Protein AF-A0A2N2W3Z0-F1 (afdb_monomer_lite)

Secondary structure (DSSP, 8-state):
----------------------HHHHHHHHHHHHHH----B-STT--B--GGGG--GGGG--HHHHHSSS--SHHHHHHHHS---HHHHHHHHHHHHHHHHHHHHHHHHHHHHHHHHHHHHHHHHHHHHHHHHHTT--HHHHHHHHHHHHHHHHHHHHHHHHHHHHHHHHHHHHHHHHHHHHS-HHHHHHHHHHHT-

Structure (mmCIF, N/CA/C/O backbone):
data_AF-A0A2N2W3Z0-F1
#
_entry.id   AF-A0A2N2W3Z0-F1
#
loop_
_atom_site.group_PDB
_atom_site.id
_atom_site.type_symbol
_atom_site.label_atom_id
_atom_site.label_alt_id
_atom_site.label_comp_id
_atom_site.label_asym_id
_atom_site.label_entity_id
_atom_site.label_seq_id
_atom_site.pdbx_PDB_ins_code
_atom_site.Cartn_x
_atom_site.Cartn_y
_atom_site.Cartn_z
_atom_site.occupancy
_atom_site.B_iso_or_equiv
_atom_site.auth_seq_id
_atom_site.auth_comp_id
_atom_site.auth_asym_id
_atom_site.auth_atom_id
_atom_site.pdbx_PDB_model_num
ATOM 1 N N . MET A 1 1 ? 17.651 -53.120 45.179 1.00 40.03 1 MET A N 1
ATOM 2 C CA . MET A 1 1 ? 17.562 -52.467 43.856 1.00 40.03 1 MET A CA 1
ATOM 3 C C . MET A 1 1 ? 16.607 -51.296 43.995 1.00 40.03 1 MET A C 1
ATOM 5 O O . MET A 1 1 ? 15.415 -51.522 44.128 1.00 40.03 1 MET A O 1
ATOM 9 N N . ILE A 1 2 ? 17.131 -50.075 44.094 1.00 41.72 2 ILE A N 1
ATOM 10 C CA . ILE A 1 2 ? 16.330 -48.853 44.238 1.00 41.72 2 ILE A CA 1
ATOM 11 C C . ILE A 1 2 ? 16.388 -48.158 42.881 1.00 41.72 2 ILE A C 1
ATOM 13 O O . ILE A 1 2 ? 17.463 -47.773 42.430 1.00 41.72 2 ILE A O 1
ATOM 17 N N . SER A 1 3 ? 15.247 -48.115 42.197 1.00 36.00 3 SER A N 1
ATOM 18 C CA . SER A 1 3 ? 15.104 -47.514 40.874 1.00 36.00 3 SER A CA 1
ATOM 19 C C . SER A 1 3 ? 14.763 -46.036 41.055 1.00 36.00 3 SER A C 1
ATOM 21 O O . SER A 1 3 ? 13.654 -45.690 41.461 1.00 36.00 3 SER A O 1
ATOM 23 N N . SER A 1 4 ? 15.747 -45.169 40.827 1.00 41.19 4 SER A N 1
ATOM 24 C CA . SER A 1 4 ? 15.575 -43.718 40.836 1.00 41.19 4 SER A CA 1
ATOM 25 C C . SER A 1 4 ? 14.911 -43.287 39.531 1.00 41.19 4 SER A C 1
ATOM 27 O O . SER A 1 4 ? 15.569 -43.145 38.502 1.00 41.19 4 SER A O 1
ATOM 29 N N . VAL A 1 5 ? 13.594 -43.090 39.571 1.00 45.81 5 VAL A N 1
ATOM 30 C CA . VAL A 1 5 ? 12.853 -42.444 38.485 1.00 45.81 5 VAL A CA 1
ATOM 31 C C . VAL A 1 5 ? 13.201 -40.957 38.509 1.00 45.81 5 VAL A C 1
ATOM 33 O O . VAL A 1 5 ? 12.739 -40.202 39.362 1.00 45.81 5 VAL A O 1
ATOM 36 N N . LEU A 1 6 ? 14.061 -40.551 37.576 1.00 42.00 6 LEU A N 1
ATOM 37 C CA . LEU A 1 6 ? 14.313 -39.157 37.233 1.00 42.00 6 LEU A CA 1
ATOM 38 C C . LEU A 1 6 ? 13.010 -38.547 36.704 1.00 42.00 6 LEU A C 1
ATOM 40 O O . LEU A 1 6 ? 12.630 -38.749 35.551 1.00 42.00 6 LEU A O 1
ATOM 44 N N . LEU A 1 7 ? 12.322 -37.797 37.565 1.00 37.72 7 LEU A N 1
ATOM 45 C CA . LEU A 1 7 ? 11.286 -36.855 37.162 1.00 37.72 7 LEU A CA 1
ATOM 46 C C . LEU A 1 7 ? 11.967 -35.738 36.368 1.00 37.72 7 LEU A C 1
ATOM 48 O O . LEU A 1 7 ? 12.446 -34.751 36.925 1.00 37.72 7 LEU A O 1
ATOM 52 N N . ILE A 1 8 ? 12.033 -35.919 35.051 1.00 42.78 8 ILE A N 1
ATOM 53 C CA . ILE A 1 8 ? 12.305 -34.838 34.111 1.00 42.78 8 ILE A CA 1
ATOM 54 C C . ILE A 1 8 ? 11.103 -33.902 34.210 1.00 42.78 8 ILE A C 1
ATOM 56 O O . ILE A 1 8 ? 10.052 -34.127 33.613 1.00 42.78 8 ILE A O 1
ATOM 60 N N . SER A 1 9 ? 11.255 -32.876 35.044 1.00 37.50 9 SER A N 1
ATOM 61 C CA . SER A 1 9 ? 10.388 -31.711 35.046 1.00 37.50 9 SER A CA 1
ATOM 62 C C . SER A 1 9 ? 10.435 -31.113 33.643 1.00 37.50 9 SER A C 1
ATOM 64 O O . SER A 1 9 ? 11.427 -30.497 33.248 1.00 37.50 9 SER A O 1
ATOM 66 N N . CYS A 1 10 ? 9.378 -31.334 32.860 1.00 38.19 10 CYS A N 1
ATOM 67 C CA . CYS A 1 10 ? 9.073 -30.501 31.709 1.00 38.19 10 CYS A CA 1
ATOM 68 C C . CYS A 1 10 ? 8.779 -29.103 32.250 1.00 38.19 10 CYS A C 1
ATOM 70 O O . CYS A 1 10 ? 7.626 -28.735 32.475 1.00 38.19 10 CYS A O 1
ATOM 72 N N . ASN A 1 11 ? 9.838 -28.321 32.446 1.00 37.44 11 ASN A N 1
ATOM 73 C CA . ASN A 1 11 ? 9.743 -26.880 32.526 1.00 37.44 11 ASN A CA 1
ATOM 74 C C . ASN A 1 11 ? 9.329 -26.424 31.125 1.00 37.44 11 ASN A C 1
ATOM 76 O O . ASN A 1 11 ? 10.151 -26.122 30.262 1.00 37.44 11 ASN A O 1
ATOM 80 N N . LYS A 1 12 ? 8.023 -26.496 30.858 1.00 36.81 12 LYS A N 1
ATOM 81 C CA . LYS A 1 12 ? 7.408 -25.802 29.743 1.00 36.81 12 LYS A CA 1
ATOM 82 C C . LYS A 1 12 ? 7.579 -24.339 30.105 1.00 36.81 12 LYS A C 1
ATOM 84 O O . LYS A 1 12 ? 6.745 -23.783 30.810 1.00 36.81 12 LYS A O 1
ATOM 89 N N . GLU A 1 13 ? 8.704 -23.760 29.689 1.00 35.41 13 GLU A N 1
ATOM 90 C CA . GLU A 1 13 ? 8.834 -22.323 29.531 1.00 35.41 13 GLU A CA 1
ATOM 91 C C . GLU A 1 13 ? 7.612 -21.899 28.724 1.00 35.41 13 GLU A C 1
ATOM 93 O O . GLU A 1 13 ? 7.551 -22.033 27.498 1.00 35.41 13 GLU A O 1
ATOM 98 N N . SER A 1 14 ? 6.584 -21.427 29.426 1.00 36.53 14 SER A N 1
ATOM 99 C CA . SER A 1 14 ? 5.689 -20.464 28.844 1.00 36.53 14 SER A CA 1
ATOM 100 C C . SER A 1 14 ? 6.592 -19.283 28.535 1.00 36.53 14 SER A C 1
ATOM 102 O O . SER A 1 14 ? 6.826 -18.417 29.375 1.00 36.53 14 SER A O 1
ATOM 104 N N . ARG A 1 15 ? 7.118 -19.252 27.308 1.00 32.56 15 ARG A N 1
ATOM 105 C CA . ARG A 1 15 ? 7.218 -17.981 26.613 1.00 32.56 15 ARG A CA 1
ATOM 106 C C . ARG A 1 15 ? 5.817 -17.404 26.707 1.00 32.56 15 ARG A C 1
ATOM 108 O O . ARG A 1 15 ? 4.929 -17.777 25.941 1.00 32.56 15 ARG A O 1
ATOM 115 N N . GLU A 1 16 ? 5.601 -16.570 27.714 1.00 33.81 16 GLU A N 1
ATOM 116 C CA . GLU A 1 16 ? 4.650 -15.488 27.609 1.00 33.81 16 GLU A CA 1
ATOM 117 C C . GLU A 1 16 ? 5.093 -14.740 26.363 1.00 33.81 16 GLU A C 1
ATOM 119 O O . GLU A 1 16 ? 6.020 -13.932 26.377 1.00 33.81 16 GLU A O 1
ATOM 124 N N . ILE A 1 17 ? 4.519 -15.130 25.225 1.00 35.00 17 ILE A N 1
ATOM 125 C CA . ILE A 1 17 ? 4.615 -14.320 24.036 1.00 35.00 17 ILE A CA 1
ATOM 126 C C . ILE A 1 17 ? 3.796 -13.098 24.411 1.00 35.00 17 ILE A C 1
ATOM 128 O O . ILE A 1 17 ? 2.563 -13.137 24.396 1.00 35.00 17 ILE A O 1
ATOM 132 N N . ASN A 1 18 ? 4.501 -12.069 24.864 1.00 39.16 18 ASN A N 1
ATOM 133 C CA . ASN A 1 18 ? 3.973 -10.758 25.180 1.00 39.16 18 ASN A CA 1
ATOM 134 C C . ASN A 1 18 ? 3.567 -10.120 23.838 1.00 39.16 18 ASN A C 1
ATOM 136 O O . ASN A 1 18 ? 4.227 -9.230 23.321 1.00 39.16 18 ASN A O 1
ATOM 140 N N . ASN A 1 19 ? 2.532 -10.683 23.207 1.00 45.94 19 ASN A N 1
ATOM 141 C CA . ASN A 1 19 ? 2.006 -10.312 21.894 1.00 45.94 19 ASN A CA 1
ATOM 142 C C . ASN A 1 19 ? 1.112 -9.083 22.036 1.00 45.94 19 ASN A C 1
ATOM 144 O O . ASN A 1 19 ? -0.054 -9.111 21.647 1.00 45.94 19 ASN A O 1
ATOM 148 N N . ASN A 1 20 ? 1.628 -8.025 22.649 1.00 56.41 20 ASN A N 1
ATOM 149 C CA . ASN A 1 20 ? 0.982 -6.734 22.537 1.00 56.41 20 ASN A CA 1
ATOM 150 C C . ASN A 1 20 ? 1.726 -5.969 21.455 1.00 56.41 20 ASN A C 1
ATOM 152 O O . ASN A 1 20 ? 2.572 -5.128 21.749 1.00 56.41 20 ASN A O 1
ATOM 156 N N . GLU A 1 21 ? 1.465 -6.348 20.204 1.00 73.88 21 GLU A N 1
ATOM 157 C CA . GLU A 1 21 ? 2.086 -5.667 19.081 1.00 73.88 21 GLU A CA 1
ATOM 158 C C . GLU A 1 21 ? 1.672 -4.203 19.080 1.00 73.88 21 GLU A C 1
ATOM 160 O O . GLU A 1 21 ? 0.488 -3.844 19.170 1.00 73.88 21 GLU A O 1
ATOM 165 N N . SER A 1 22 ? 2.687 -3.356 19.022 1.00 85.44 22 SER A N 1
ATOM 166 C CA . SER A 1 22 ? 2.511 -1.919 18.978 1.00 85.44 22 SER A CA 1
ATOM 167 C C . SER A 1 22 ? 2.066 -1.479 17.585 1.00 85.44 22 SER A C 1
ATOM 169 O O . SER A 1 22 ? 2.318 -2.138 16.575 1.00 85.44 22 SER A O 1
ATOM 171 N N . VAL A 1 23 ? 1.439 -0.305 17.514 1.00 92.06 23 VAL A N 1
ATOM 172 C CA . VAL A 1 23 ? 1.131 0.349 16.234 1.00 92.06 23 VAL A CA 1
ATOM 173 C C . VAL A 1 23 ? 2.376 0.441 15.346 1.00 92.06 23 VAL A C 1
ATOM 175 O O . VAL A 1 23 ? 2.288 0.202 14.146 1.00 92.06 23 VAL A O 1
ATOM 178 N N . ASP A 1 24 ? 3.534 0.762 15.926 1.00 92.56 24 ASP A N 1
ATOM 179 C CA . ASP A 1 24 ? 4.773 0.931 15.167 1.00 92.56 2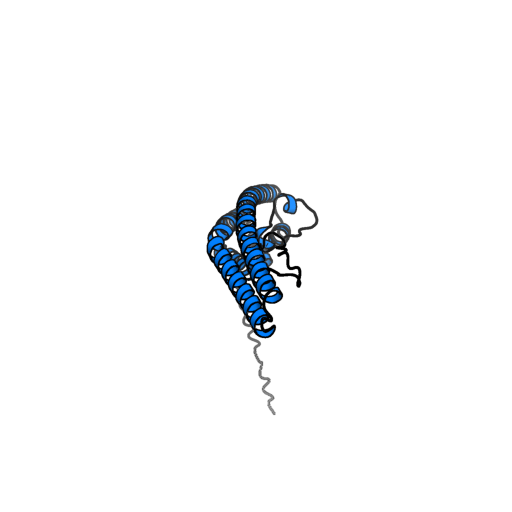4 ASP A CA 1
ATOM 180 C C . ASP A 1 24 ? 5.267 -0.386 14.555 1.00 92.56 24 ASP A C 1
ATOM 182 O O . ASP A 1 24 ? 5.761 -0.380 13.428 1.00 92.56 24 ASP A O 1
ATOM 186 N N . GLU A 1 25 ? 5.072 -1.518 15.234 1.00 92.44 25 GLU A N 1
ATOM 187 C CA . GLU A 1 25 ? 5.403 -2.841 14.693 1.00 92.44 25 GLU A CA 1
ATOM 188 C C . GLU A 1 25 ? 4.497 -3.207 13.515 1.00 92.44 25 GLU A C 1
ATOM 190 O O . GLU A 1 25 ? 5.003 -3.589 12.462 1.00 92.44 25 GLU A O 1
ATOM 195 N N . LEU A 1 26 ? 3.180 -3.006 13.639 1.00 93.25 26 LEU A N 1
ATOM 196 C CA . LEU A 1 26 ? 2.226 -3.251 12.546 1.00 93.25 26 LEU A CA 1
ATOM 197 C C . LEU A 1 26 ? 2.534 -2.385 11.315 1.00 93.25 26 LEU A C 1
ATOM 199 O O . LEU A 1 26 ? 2.464 -2.847 10.174 1.00 93.25 26 LEU A O 1
ATOM 203 N N . VAL A 1 27 ? 2.899 -1.120 11.539 1.00 94.31 27 VAL A N 1
ATOM 204 C CA . VAL A 1 27 ? 3.290 -0.189 10.472 1.00 94.31 27 VAL A CA 1
ATOM 205 C C . VAL A 1 27 ? 4.599 -0.630 9.821 1.00 94.31 27 VAL A C 1
ATOM 207 O O . VAL A 1 27 ? 4.695 -0.628 8.594 1.00 94.31 27 VAL A O 1
ATOM 210 N N . ALA A 1 28 ? 5.594 -1.037 10.613 1.00 93.88 28 ALA A N 1
ATOM 211 C CA . ALA A 1 28 ? 6.868 -1.523 10.097 1.00 93.88 28 ALA A CA 1
ATOM 212 C C . ALA A 1 28 ? 6.694 -2.805 9.268 1.00 93.88 28 ALA A C 1
ATOM 214 O O . ALA A 1 28 ? 7.278 -2.916 8.190 1.00 93.88 28 ALA A O 1
ATOM 215 N N . GLN A 1 29 ? 5.857 -3.741 9.721 1.00 92.56 29 GLN A N 1
ATOM 216 C CA . GLN A 1 29 ? 5.534 -4.958 8.976 1.00 92.56 29 GLN A CA 1
ATOM 217 C C . GLN A 1 29 ? 4.872 -4.634 7.629 1.00 92.56 29 GLN A C 1
ATOM 219 O O . GLN A 1 29 ? 5.327 -5.120 6.591 1.00 92.56 29 GLN A O 1
ATOM 224 N N . ALA A 1 30 ? 3.857 -3.764 7.614 1.00 93.06 30 ALA A N 1
ATOM 225 C CA . ALA A 1 30 ? 3.198 -3.346 6.377 1.00 93.06 30 ALA A CA 1
ATOM 226 C C . ALA A 1 30 ? 4.175 -2.637 5.418 1.00 93.06 30 ALA A C 1
ATOM 228 O O . ALA A 1 30 ? 4.208 -2.942 4.223 1.00 93.06 30 ALA A O 1
ATOM 229 N N . ALA A 1 31 ? 5.043 -1.762 5.937 1.00 93.31 31 ALA A N 1
ATOM 230 C CA . ALA A 1 31 ? 6.059 -1.086 5.134 1.00 93.31 31 ALA A CA 1
ATOM 231 C C . ALA A 1 31 ? 7.040 -2.086 4.500 1.00 93.31 31 ALA A C 1
ATOM 233 O O . ALA A 1 31 ? 7.376 -1.958 3.322 1.00 93.31 31 ALA A O 1
ATOM 234 N N . GLN A 1 32 ? 7.452 -3.120 5.240 1.00 92.69 32 GLN A N 1
ATOM 235 C CA . GLN A 1 32 ? 8.288 -4.196 4.703 1.00 92.69 32 GLN A CA 1
ATOM 236 C C . GLN A 1 32 ? 7.567 -4.997 3.614 1.00 92.69 32 GLN A C 1
ATOM 238 O O . GLN A 1 32 ? 8.155 -5.266 2.568 1.00 92.69 32 GLN A O 1
ATOM 243 N N . GLN A 1 33 ? 6.284 -5.330 3.796 1.00 91.38 33 GLN A N 1
ATOM 244 C CA . GLN A 1 33 ? 5.488 -5.972 2.742 1.00 91.38 33 GLN A CA 1
ATOM 245 C C . GLN A 1 33 ? 5.438 -5.108 1.479 1.00 91.38 33 GLN A C 1
ATOM 247 O O . GLN A 1 33 ? 5.624 -5.621 0.372 1.00 91.38 33 GLN A O 1
ATOM 252 N N . TYR A 1 34 ? 5.247 -3.793 1.630 1.00 91.62 34 TYR A N 1
ATOM 253 C CA . TYR A 1 34 ? 5.289 -2.867 0.505 1.00 91.62 34 TYR A CA 1
ATOM 254 C C . TYR A 1 34 ? 6.637 -2.928 -0.195 1.00 91.62 34 TYR A C 1
ATOM 256 O O . TYR A 1 34 ? 6.654 -3.236 -1.380 1.00 91.62 34 TYR A O 1
ATOM 264 N N . LEU A 1 35 ? 7.755 -2.745 0.510 1.00 90.75 35 LEU A N 1
ATOM 265 C CA . LEU A 1 35 ? 9.101 -2.798 -0.075 1.00 90.75 35 LEU A CA 1
ATOM 266 C C . LEU A 1 35 ? 9.391 -4.130 -0.786 1.00 90.75 35 LEU A C 1
ATOM 268 O O . LEU A 1 35 ? 9.977 -4.118 -1.871 1.00 90.75 35 LEU A O 1
ATOM 272 N N . ASN A 1 36 ? 8.878 -5.244 -0.262 1.00 88.25 36 ASN A N 1
ATOM 273 C CA . ASN A 1 36 ? 9.101 -6.588 -0.800 1.00 88.25 36 ASN A CA 1
ATOM 274 C C . ASN A 1 36 ? 8.115 -7.012 -1.901 1.00 88.25 36 ASN A C 1
ATOM 276 O O . ASN A 1 36 ? 8.346 -8.022 -2.558 1.00 88.25 36 ASN A O 1
ATOM 280 N N . THR A 1 37 ? 7.033 -6.260 -2.138 1.00 83.94 37 THR A N 1
ATOM 281 C CA . THR A 1 37 ? 6.054 -6.592 -3.191 1.00 83.94 37 THR A CA 1
ATOM 282 C C . THR A 1 37 ? 6.711 -6.534 -4.577 1.00 83.94 37 THR A C 1
ATOM 284 O O . THR A 1 37 ? 7.161 -5.456 -4.983 1.00 83.94 37 THR A O 1
ATOM 287 N N . PRO A 1 38 ? 6.794 -7.647 -5.323 1.00 73.12 38 PRO A N 1
ATOM 288 C CA . PRO A 1 38 ? 7.445 -7.652 -6.624 1.00 73.12 38 PRO A CA 1
ATOM 289 C C . PRO A 1 38 ? 6.616 -6.875 -7.649 1.00 73.12 38 PRO A C 1
ATOM 291 O O . PRO A 1 38 ? 5.387 -6.931 -7.652 1.00 73.12 38 PRO A O 1
ATOM 294 N N . VAL A 1 39 ? 7.301 -6.187 -8.559 1.00 68.19 39 VAL A N 1
ATOM 295 C CA . VAL A 1 39 ? 6.695 -5.668 -9.787 1.00 68.19 39 VAL A CA 1
ATOM 296 C C . VAL A 1 39 ? 6.946 -6.708 -10.871 1.00 68.19 39 VAL A C 1
ATOM 298 O O . VAL A 1 39 ? 8.091 -6.980 -11.215 1.00 68.19 39 VAL A O 1
ATOM 301 N N . THR A 1 40 ? 5.892 -7.368 -11.347 1.00 58.06 40 THR A N 1
ATOM 302 C CA . THR A 1 40 ? 6.017 -8.450 -12.331 1.00 58.06 40 THR A CA 1
ATOM 303 C C . THR A 1 40 ? 6.108 -7.884 -13.749 1.00 58.06 40 THR A C 1
ATOM 305 O O . THR A 1 40 ? 5.262 -7.102 -14.178 1.00 58.06 40 THR A O 1
ATOM 308 N N . THR A 1 41 ? 7.129 -8.317 -14.488 1.00 51.16 41 THR A N 1
ATOM 309 C CA . THR A 1 41 ? 7.219 -8.225 -15.951 1.00 51.16 41 THR A CA 1
ATOM 310 C C . THR A 1 41 ? 6.642 -9.501 -16.550 1.00 51.16 41 THR A C 1
ATOM 312 O O . THR A 1 41 ? 7.025 -10.596 -16.144 1.00 51.16 41 THR A O 1
ATOM 315 N N . THR A 1 42 ? 5.715 -9.401 -17.502 1.00 44.97 42 THR A N 1
ATOM 316 C CA . THR A 1 42 ? 5.172 -10.584 -18.191 1.00 44.97 42 THR A CA 1
ATOM 317 C C . THR A 1 42 ? 5.570 -10.611 -19.666 1.00 44.97 42 THR A C 1
ATOM 319 O O . THR A 1 42 ? 4.966 -9.908 -20.471 1.00 44.97 42 THR A O 1
ATOM 322 N N . GLY A 1 43 ? 6.532 -11.472 -20.022 1.00 45.81 43 GLY A N 1
ATOM 323 C CA . GLY A 1 43 ? 6.754 -11.994 -21.384 1.00 45.81 43 GLY A CA 1
ATOM 324 C C . GLY A 1 43 ? 7.496 -11.098 -22.390 1.00 45.81 43 GLY A C 1
ATOM 325 O O . GLY A 1 43 ? 7.784 -9.942 -22.143 1.00 45.81 43 GLY A O 1
ATOM 326 N N . GLU A 1 44 ? 7.819 -11.617 -23.578 1.00 38.94 44 GLU A N 1
ATOM 327 C CA . GLU A 1 44 ? 8.632 -10.893 -24.579 1.00 38.94 44 GLU A CA 1
ATOM 328 C C . GLU A 1 44 ? 7.970 -9.593 -25.105 1.00 38.94 44 GLU A C 1
ATOM 330 O O . GLU A 1 44 ? 8.691 -8.627 -25.388 1.00 38.94 44 GLU A O 1
ATOM 335 N N . ASP A 1 45 ? 6.630 -9.523 -25.078 1.00 49.25 45 ASP A N 1
ATOM 336 C CA . ASP A 1 45 ? 5.794 -8.343 -25.391 1.00 49.25 45 ASP A CA 1
ATOM 337 C C . ASP A 1 45 ? 5.499 -7.416 -24.177 1.00 49.25 45 ASP A C 1
ATOM 339 O O . ASP A 1 45 ? 4.849 -6.385 -24.327 1.00 49.25 45 ASP A O 1
ATOM 343 N N . GLU A 1 46 ? 6.006 -7.769 -22.988 1.00 50.41 46 GLU A N 1
ATOM 344 C CA . GLU A 1 46 ? 6.155 -7.035 -21.710 1.00 50.41 46 GLU A CA 1
ATOM 345 C C . GLU A 1 46 ? 5.511 -5.629 -21.578 1.00 50.41 46 GLU A C 1
ATOM 347 O O . GLU A 1 46 ? 6.200 -4.615 -21.458 1.00 50.41 46 GLU A O 1
ATOM 352 N N . THR A 1 47 ? 4.179 -5.563 -21.487 1.00 50.22 47 THR A N 1
ATOM 353 C CA . THR A 1 47 ? 3.501 -4.523 -20.690 1.00 50.22 47 THR A CA 1
ATOM 354 C C . THR A 1 47 ? 3.611 -4.892 -19.211 1.00 50.22 47 THR A C 1
ATOM 356 O O . THR A 1 47 ? 3.315 -6.032 -18.842 1.00 50.22 47 THR A O 1
ATOM 359 N N . PHE A 1 48 ? 4.013 -3.961 -18.352 1.00 57.00 48 PHE A N 1
ATOM 360 C CA . PHE A 1 48 ? 4.000 -4.164 -16.908 1.00 57.00 48 PHE A CA 1
ATOM 361 C C . PHE A 1 48 ? 2.559 -4.131 -16.411 1.00 57.00 48 PHE A C 1
ATOM 363 O O . PHE A 1 48 ? 1.854 -3.131 -16.531 1.00 57.00 48 PHE A O 1
ATOM 370 N N . SER A 1 49 ? 2.115 -5.230 -15.806 1.00 51.31 49 SER A N 1
ATOM 371 C CA . SER A 1 49 ? 0.842 -5.253 -15.095 1.00 51.31 49 SER A CA 1
ATOM 372 C C . SER A 1 49 ? 1.109 -5.143 -13.603 1.00 51.31 49 SER A C 1
ATOM 374 O O . SER A 1 49 ? 1.492 -6.101 -12.934 1.00 51.31 49 SER A O 1
ATOM 376 N N . LEU A 1 50 ? 0.921 -3.941 -13.068 1.00 58.25 50 LEU A N 1
ATOM 377 C CA . LEU A 1 50 ? 0.938 -3.711 -11.632 1.00 58.25 50 LEU A CA 1
ATOM 378 C C . LEU A 1 50 ? -0.450 -3.993 -11.069 1.00 58.25 50 LEU A C 1
ATOM 380 O O . LEU A 1 50 ? -1.288 -3.089 -10.977 1.00 58.25 50 LEU A O 1
ATOM 384 N N . ASN A 1 51 ? -0.684 -5.232 -10.638 1.00 60.88 51 ASN A N 1
ATOM 385 C CA . ASN A 1 51 ? -1.854 -5.532 -9.818 1.00 60.88 51 ASN A CA 1
ATOM 386 C C . ASN A 1 51 ? -1.887 -4.556 -8.630 1.00 60.88 51 ASN A C 1
ATOM 388 O O . ASN A 1 51 ? -0.881 -4.338 -7.951 1.00 60.88 51 ASN A O 1
ATOM 392 N N . ASN A 1 52 ? -3.032 -3.901 -8.431 1.00 66.56 52 ASN A N 1
ATOM 393 C CA . ASN A 1 52 ? -3.257 -2.927 -7.360 1.00 66.56 52 ASN A CA 1
ATOM 394 C C . ASN A 1 52 ? -2.219 -1.789 -7.265 1.00 66.56 52 ASN A C 1
ATOM 396 O O . ASN A 1 52 ? -2.038 -1.200 -6.201 1.00 66.56 52 ASN A O 1
ATOM 400 N N . SER A 1 53 ? -1.576 -1.401 -8.374 1.00 69.62 53 SER A N 1
ATOM 401 C CA . SER A 1 53 ? -0.535 -0.348 -8.398 1.00 69.62 53 SER A CA 1
ATOM 402 C C . SER A 1 53 ? 0.758 -0.712 -7.653 1.00 69.62 53 SER A C 1
ATOM 404 O O . SER A 1 53 ? 1.511 0.179 -7.261 1.00 69.62 53 SER A O 1
ATOM 406 N N . GLY A 1 54 ? 1.011 -2.006 -7.431 1.00 74.31 54 GLY A N 1
ATOM 407 C CA . GLY A 1 54 ? 2.174 -2.472 -6.670 1.00 74.31 54 GLY A CA 1
ATOM 408 C C . GLY A 1 54 ? 2.039 -2.282 -5.157 1.00 74.31 54 GLY A C 1
ATOM 409 O O . GLY A 1 54 ? 3.048 -2.286 -4.451 1.00 74.31 54 GLY A O 1
ATOM 410 N N . LEU A 1 55 ? 0.812 -2.096 -4.660 1.00 83.38 55 LEU A N 1
ATOM 411 C CA . LEU A 1 55 ? 0.517 -2.075 -3.231 1.00 83.38 55 LEU A CA 1
ATOM 412 C C . LEU A 1 55 ? 0.159 -3.479 -2.716 1.00 83.38 55 LEU A C 1
ATOM 414 O O . LEU A 1 55 ? -0.638 -4.169 -3.359 1.00 83.38 55 LEU A O 1
ATOM 418 N N . PRO A 1 56 ? 0.677 -3.880 -1.540 1.00 87.50 56 PRO A N 1
ATOM 419 C CA . PRO A 1 56 ? 0.192 -5.054 -0.831 1.00 87.50 56 PRO A CA 1
ATOM 420 C C . PRO A 1 56 ? -1.280 -4.910 -0.465 1.00 87.50 56 PRO A C 1
ATOM 422 O O . PRO A 1 56 ? -1.755 -3.810 -0.170 1.00 87.50 56 PRO A O 1
ATOM 425 N N . GLU A 1 57 ? -1.974 -6.043 -0.384 1.00 88.19 57 GLU A N 1
ATOM 426 C CA . GLU A 1 57 ? -3.402 -6.073 -0.078 1.00 88.19 57 GLU A CA 1
ATOM 427 C C . GLU A 1 57 ? -3.742 -5.354 1.219 1.00 88.19 57 GLU A C 1
ATOM 429 O O . GLU A 1 57 ? -4.754 -4.670 1.233 1.00 88.19 57 GLU A O 1
ATOM 434 N N . VAL A 1 58 ? -2.902 -5.433 2.261 1.00 88.62 58 VAL A N 1
ATOM 435 C CA . VAL A 1 58 ? -3.154 -4.810 3.574 1.00 88.62 58 VAL A CA 1
ATOM 436 C C . VAL A 1 58 ? -3.444 -3.305 3.486 1.00 88.62 58 VAL A C 1
ATOM 438 O O . VAL A 1 58 ? -4.291 -2.812 4.229 1.00 88.62 58 VAL A O 1
ATOM 441 N N . TYR A 1 59 ? -2.840 -2.599 2.521 1.00 90.94 59 TYR A N 1
ATOM 442 C CA . TYR A 1 59 ? -3.056 -1.165 2.298 1.00 90.94 59 TYR A CA 1
ATOM 443 C C . TYR A 1 59 ? -4.363 -0.836 1.565 1.00 90.94 59 TYR A C 1
ATOM 445 O O . TYR A 1 59 ? -4.746 0.324 1.463 1.00 90.94 59 TYR A O 1
ATOM 453 N N . LEU A 1 60 ? -5.055 -1.840 1.032 1.00 90.12 60 LEU A N 1
ATOM 454 C CA . LEU A 1 60 ? -6.261 -1.675 0.215 1.00 90.12 60 LEU A CA 1
ATOM 455 C C . LEU A 1 60 ? -7.545 -1.809 1.044 1.00 90.12 60 LEU A C 1
ATOM 457 O O . LEU A 1 60 ? -8.605 -2.132 0.510 1.00 90.12 60 LEU A O 1
ATOM 461 N N . ALA A 1 61 ? -7.447 -1.611 2.361 1.00 90.44 61 ALA A N 1
ATOM 462 C CA . ALA A 1 61 ? -8.598 -1.637 3.244 1.00 90.44 61 ALA A CA 1
ATOM 463 C C . ALA A 1 61 ? -9.530 -0.468 2.910 1.00 90.44 61 ALA A C 1
ATOM 465 O O . ALA A 1 61 ? -9.098 0.681 2.841 1.00 90.44 61 ALA A O 1
ATOM 466 N N . SER A 1 62 ? -10.812 -0.769 2.724 1.00 88.25 62 SER A N 1
ATOM 467 C CA . SER A 1 62 ? -11.835 0.212 2.374 1.00 88.25 62 SER A CA 1
ATOM 468 C C . SER A 1 62 ? -13.021 0.131 3.322 1.00 88.25 62 SER A C 1
ATOM 470 O O . SER A 1 62 ? -13.304 -0.913 3.921 1.00 88.25 62 SER A O 1
ATOM 472 N N . SER A 1 63 ? -13.754 1.237 3.424 1.00 87.75 63 SER A N 1
ATOM 473 C CA . SER A 1 63 ? -14.990 1.276 4.208 1.00 87.75 63 SER A CA 1
ATOM 474 C C . SER A 1 63 ? -16.052 0.358 3.597 1.00 87.75 63 SER A C 1
ATOM 476 O O . SER A 1 63 ? -16.703 -0.413 4.297 1.00 87.75 63 SER A O 1
ATOM 478 N N . SER A 1 64 ? -16.141 0.332 2.264 1.00 84.50 64 SER A N 1
ATOM 479 C CA . SER A 1 64 ? -17.036 -0.572 1.533 1.00 84.50 64 SER A CA 1
ATOM 480 C C . SER A 1 64 ? -16.745 -2.052 1.812 1.00 84.50 64 SER A C 1
ATOM 482 O O . SER A 1 64 ? -17.674 -2.833 2.014 1.00 84.50 64 SER A O 1
ATOM 484 N N . GLY A 1 65 ? -15.468 -2.442 1.897 1.00 82.69 65 GLY A N 1
ATOM 485 C CA . GLY A 1 65 ? -15.059 -3.809 2.226 1.00 82.69 65 GLY A CA 1
ATOM 486 C C . GLY A 1 65 ? -15.440 -4.231 3.646 1.00 82.69 65 GLY A C 1
ATOM 487 O O . GLY A 1 65 ? -15.621 -5.418 3.919 1.00 82.69 65 GLY A O 1
ATOM 488 N N . PHE A 1 66 ? -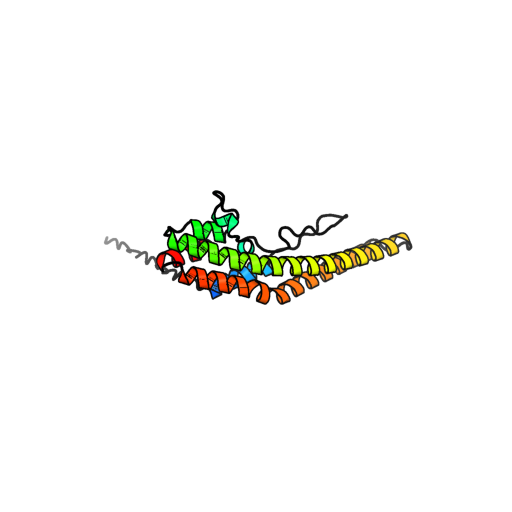15.616 -3.278 4.562 1.00 86.12 66 PHE A N 1
ATOM 489 C CA . PHE A 1 66 ? -16.079 -3.570 5.914 1.00 86.12 66 PHE A CA 1
ATOM 490 C C . PHE A 1 66 ? -17.533 -4.063 5.940 1.00 86.12 66 PHE A C 1
ATOM 492 O O . PHE A 1 66 ? -17.873 -4.958 6.722 1.00 86.12 66 PHE A O 1
ATOM 499 N N . ASP A 1 67 ? -18.380 -3.551 5.048 1.00 82.94 67 ASP A N 1
ATOM 500 C CA . ASP A 1 67 ? -19.804 -3.895 4.993 1.00 82.94 67 ASP A CA 1
ATOM 501 C C . ASP A 1 67 ? -20.100 -5.154 4.159 1.00 82.94 67 ASP A C 1
ATOM 503 O O . ASP A 1 67 ? -21.151 -5.781 4.320 1.00 82.94 67 ASP A O 1
ATOM 507 N N . THR A 1 68 ? -19.169 -5.602 3.311 1.00 80.56 68 THR A N 1
ATOM 508 C CA . THR A 1 68 ? -19.347 -6.833 2.527 1.00 80.56 68 THR A CA 1
ATOM 509 C C . THR A 1 68 ? -19.204 -8.087 3.391 1.00 80.56 68 THR A C 1
ATOM 511 O O . THR A 1 68 ? -18.400 -8.159 4.318 1.00 80.56 68 THR A O 1
ATOM 514 N N . LYS A 1 69 ? -19.961 -9.149 3.080 1.00 67.12 69 LYS A N 1
ATOM 515 C CA . LYS A 1 69 ? -19.836 -10.441 3.790 1.00 67.12 69 LYS A CA 1
ATOM 516 C C . LYS A 1 69 ? -18.490 -11.133 3.550 1.00 67.12 69 LYS A C 1
ATOM 518 O O . LYS A 1 69 ? -18.058 -11.912 4.392 1.00 67.12 69 LYS A O 1
ATOM 523 N N . VAL A 1 70 ? -17.845 -10.847 2.421 1.00 64.12 70 VAL A N 1
ATOM 524 C CA . VAL A 1 70 ? -16.534 -11.387 2.055 1.00 64.12 70 VAL A CA 1
ATOM 525 C C . VAL A 1 70 ? -15.492 -10.312 2.332 1.00 64.12 70 VAL A C 1
ATOM 527 O O . VAL A 1 70 ? -15.427 -9.313 1.616 1.00 64.12 70 VAL A O 1
ATOM 530 N N . ALA A 1 71 ? -14.704 -10.505 3.387 1.00 62.22 71 ALA A N 1
ATOM 531 C CA . ALA A 1 71 ? -13.564 -9.650 3.678 1.00 62.22 71 ALA A CA 1
ATOM 532 C C . ALA A 1 71 ? -12.384 -10.098 2.801 1.00 62.22 71 ALA A C 1
ATOM 534 O O . ALA A 1 71 ? -11.747 -11.111 3.070 1.00 62.22 71 ALA A O 1
ATOM 535 N N . ALA A 1 72 ? -12.147 -9.378 1.703 1.00 71.81 72 ALA A N 1
ATOM 536 C CA . ALA A 1 72 ? -11.065 -9.690 0.764 1.00 71.81 72 ALA A CA 1
ATOM 537 C C . ALA A 1 72 ? -9.695 -9.160 1.227 1.00 71.81 72 ALA A C 1
ATOM 539 O O . ALA A 1 72 ? -8.669 -9.598 0.731 1.00 71.81 72 ALA A O 1
ATOM 540 N N . ASN A 1 73 ? -9.674 -8.220 2.175 1.00 87.94 73 ASN A N 1
ATOM 541 C CA . ASN A 1 73 ? -8.464 -7.568 2.665 1.00 87.94 73 ASN A CA 1
ATOM 542 C C . ASN A 1 73 ? -8.109 -8.080 4.083 1.00 87.94 73 ASN A C 1
ATOM 544 O O . ASN A 1 73 ? -9.007 -8.139 4.930 1.00 87.94 73 ASN A O 1
ATOM 548 N N . PRO A 1 74 ? -6.829 -8.399 4.378 1.00 91.00 74 PRO A N 1
ATOM 549 C CA . PRO A 1 74 ? -6.406 -8.925 5.682 1.00 91.00 74 PRO A CA 1
ATOM 550 C C . PRO A 1 74 ? -6.786 -8.048 6.884 1.00 91.00 74 PRO A C 1
ATOM 552 O O . PRO A 1 74 ? -7.296 -8.559 7.881 1.00 91.00 74 PRO A O 1
ATOM 555 N N . LEU A 1 75 ? -6.620 -6.725 6.782 1.00 93.75 75 LEU A N 1
ATOM 556 C CA . LEU A 1 75 ? -6.992 -5.783 7.840 1.00 93.75 75 LEU A CA 1
ATOM 557 C C . LEU A 1 75 ? -8.496 -5.839 8.115 1.00 93.75 75 LEU A C 1
ATOM 559 O O . LEU A 1 75 ? -8.898 -5.998 9.266 1.00 93.75 75 LEU A O 1
ATOM 563 N N . ILE A 1 76 ? -9.330 -5.778 7.075 1.00 93.38 76 ILE A N 1
ATOM 564 C CA . ILE A 1 76 ? -10.790 -5.865 7.211 1.00 93.38 76 ILE A CA 1
ATOM 565 C C . ILE A 1 76 ? -11.202 -7.203 7.830 1.00 93.38 76 ILE A C 1
ATOM 567 O O . ILE A 1 76 ? -12.026 -7.225 8.745 1.00 93.38 76 ILE A O 1
ATOM 571 N N . SER A 1 77 ? -10.609 -8.311 7.378 1.00 92.62 77 SER A N 1
ATOM 572 C CA . SER A 1 77 ? -10.847 -9.643 7.944 1.00 92.62 77 SER A CA 1
ATOM 573 C C . SER A 1 77 ? -10.543 -9.680 9.439 1.00 92.62 77 SER A C 1
ATOM 575 O O . SER A 1 77 ? -11.360 -10.159 10.228 1.00 92.62 77 SER A O 1
ATOM 577 N N . CYS A 1 78 ? -9.410 -9.109 9.848 1.00 93.81 78 CYS A N 1
ATOM 578 C CA . CYS A 1 78 ? -9.007 -9.070 11.245 1.00 93.81 78 CYS A CA 1
ATOM 579 C C . CYS A 1 78 ? -9.897 -8.162 12.096 1.00 93.81 78 CYS A C 1
ATOM 581 O O . CYS A 1 78 ? -10.333 -8.588 13.166 1.00 93.81 78 CYS A O 1
ATOM 583 N N . VAL A 1 79 ? -10.260 -6.966 11.622 1.00 93.56 79 VAL A N 1
ATOM 584 C CA . VAL A 1 79 ? -11.179 -6.081 12.360 1.00 93.56 79 VAL A CA 1
ATOM 585 C C . VAL A 1 79 ? -12.571 -6.710 12.497 1.00 93.56 79 VAL A C 1
ATOM 587 O O . VAL A 1 79 ? -13.208 -6.584 13.537 1.00 93.56 79 VAL A O 1
ATOM 590 N N . LYS A 1 80 ? -13.058 -7.433 11.484 1.00 91.00 80 LYS A N 1
ATOM 591 C CA . LYS A 1 80 ? -14.362 -8.119 11.553 1.00 91.00 80 LYS A CA 1
ATOM 592 C C . LYS A 1 80 ? -14.348 -9.371 12.427 1.00 91.00 80 LYS A C 1
ATOM 594 O O . LYS A 1 80 ? -15.411 -9.824 12.846 1.00 91.00 80 LYS A O 1
ATOM 599 N N . SER A 1 81 ? -13.170 -9.934 12.694 1.00 91.50 81 SER A N 1
ATOM 600 C CA . SER A 1 81 ? -13.021 -11.095 13.576 1.00 91.50 81 SER A CA 1
ATOM 601 C C . SER A 1 81 ? -13.232 -10.755 15.055 1.00 91.50 81 SER A C 1
ATOM 603 O O . SER A 1 81 ? -13.560 -11.640 15.848 1.00 91.50 81 SER A O 1
ATOM 605 N N . VAL A 1 82 ? -13.088 -9.479 15.434 1.00 93.88 82 VAL A N 1
ATOM 606 C CA . VAL A 1 82 ? -13.336 -9.024 16.802 1.00 93.88 82 VAL A CA 1
ATOM 607 C C . VAL A 1 82 ? -14.795 -8.608 16.983 1.00 93.88 82 VAL A C 1
ATOM 609 O O . VAL A 1 82 ? -15.434 -8.052 16.092 1.00 93.88 82 VAL A O 1
ATOM 612 N N . LYS A 1 83 ? -15.357 -8.887 18.163 1.00 94.94 83 LYS A N 1
ATOM 613 C CA . LYS A 1 83 ? -16.755 -8.559 18.466 1.00 94.94 83 LYS A CA 1
ATOM 614 C C . LYS A 1 83 ? -16.890 -7.068 18.774 1.00 94.94 83 LYS A C 1
ATOM 616 O O . LYS A 1 83 ? -16.659 -6.666 19.911 1.00 94.94 83 LYS A O 1
ATOM 621 N N . LEU A 1 84 ? -17.269 -6.276 17.776 1.00 95.56 84 LEU A N 1
ATOM 622 C CA . LEU A 1 84 ? -17.505 -4.837 17.907 1.00 95.56 84 LEU A CA 1
ATOM 623 C C . LEU A 1 84 ? -18.909 -4.537 18.445 1.00 95.56 84 LEU A C 1
ATOM 625 O O . LEU A 1 84 ? -19.869 -5.247 18.146 1.00 95.56 84 LEU A O 1
ATOM 629 N N . THR A 1 85 ? -19.035 -3.451 19.204 1.00 96.94 85 THR A N 1
ATOM 630 C CA . THR A 1 85 ? -20.334 -2.800 19.435 1.00 96.94 85 THR A CA 1
ATOM 631 C C . THR A 1 85 ? -20.765 -2.009 18.197 1.00 96.94 85 THR A C 1
ATOM 633 O O . THR A 1 85 ? -19.926 -1.635 17.376 1.00 96.94 85 THR A O 1
ATOM 636 N N . ASP A 1 86 ? -22.051 -1.670 18.083 1.00 96.31 86 ASP A N 1
ATOM 637 C CA . ASP A 1 86 ? -22.552 -0.861 16.960 1.00 96.31 86 ASP A CA 1
ATOM 638 C C . ASP A 1 86 ? -21.850 0.502 16.862 1.00 96.31 86 ASP A C 1
ATOM 640 O O . ASP A 1 86 ? -21.524 0.967 15.766 1.00 96.31 86 ASP A O 1
ATOM 644 N N . LYS A 1 87 ? -21.546 1.116 18.015 1.00 97.12 87 LYS A N 1
ATOM 645 C CA . LYS A 1 87 ? -20.785 2.369 18.086 1.00 97.12 87 LYS A CA 1
ATOM 646 C C . LYS A 1 87 ? -19.370 2.193 17.531 1.00 97.12 87 LYS A C 1
ATOM 648 O O . LYS A 1 87 ? -18.962 2.966 16.669 1.00 97.12 87 LYS A O 1
ATOM 653 N N . GLN A 1 88 ? -18.650 1.164 17.980 1.00 97.62 88 GLN A N 1
ATOM 654 C CA . GLN A 1 88 ? -17.299 0.877 17.489 1.00 97.62 88 GLN A CA 1
ATOM 655 C C . GLN A 1 88 ? -17.304 0.569 15.992 1.00 97.62 88 GLN A C 1
ATOM 657 O O . GLN A 1 88 ? -16.471 1.087 15.259 1.00 97.62 88 GLN A O 1
ATOM 662 N N . ALA A 1 89 ? -18.271 -0.213 15.508 1.00 96.00 89 ALA A N 1
ATOM 663 C CA . ALA A 1 89 ? -18.401 -0.509 14.086 1.00 96.00 89 ALA A CA 1
ATOM 664 C C . ALA A 1 89 ? -18.622 0.764 13.250 1.00 96.00 89 ALA A C 1
ATOM 666 O O . ALA A 1 89 ? -18.075 0.893 12.157 1.00 96.00 89 ALA A O 1
ATOM 667 N N . LEU A 1 90 ? -19.406 1.727 13.748 1.00 95.88 90 LEU A N 1
ATOM 668 C CA . LEU A 1 90 ? -19.576 3.025 13.091 1.00 95.88 90 LEU A CA 1
ATOM 669 C C . LEU A 1 90 ? -18.277 3.848 13.078 1.00 95.88 90 LEU A C 1
ATOM 671 O O . LEU A 1 90 ? -17.957 4.462 12.061 1.00 95.88 90 LEU A O 1
ATOM 675 N N . GLU A 1 91 ? -17.528 3.871 14.179 1.00 97.69 91 GLU A N 1
ATOM 676 C CA . GLU A 1 91 ? -16.247 4.587 14.272 1.00 97.69 91 GLU A CA 1
ATOM 677 C C . GLU A 1 91 ? -15.173 3.959 13.371 1.00 97.69 91 GLU A C 1
ATOM 679 O O . GLU A 1 91 ? -14.475 4.684 12.661 1.00 97.69 91 GLU A O 1
ATOM 684 N N . VAL A 1 92 ? -15.109 2.625 13.308 1.00 96.81 92 VAL A N 1
ATOM 685 C CA . VAL A 1 92 ? -14.233 1.880 12.389 1.00 96.81 92 VAL A CA 1
ATOM 686 C C . VAL A 1 92 ? -14.526 2.250 10.937 1.00 96.81 92 VAL A C 1
ATOM 688 O O . VAL A 1 92 ? -13.598 2.568 10.198 1.00 96.81 92 VAL A O 1
ATOM 691 N N . ARG A 1 93 ? -15.801 2.273 10.520 1.00 95.00 93 ARG A N 1
ATOM 692 C CA . ARG A 1 93 ? -16.176 2.679 9.151 1.00 95.00 93 ARG A CA 1
ATOM 693 C C . ARG A 1 93 ? -15.685 4.077 8.810 1.00 95.00 93 ARG A C 1
ATOM 695 O O . ARG A 1 93 ? -15.143 4.287 7.732 1.00 95.00 93 ARG A O 1
ATOM 702 N N . LYS A 1 94 ? -15.853 5.029 9.732 1.00 96.25 94 LYS A N 1
ATOM 703 C CA . LYS A 1 94 ? -15.385 6.408 9.540 1.00 96.25 94 LYS A CA 1
ATOM 704 C C . LYS A 1 94 ? -13.865 6.464 9.395 1.00 96.25 94 LYS A C 1
ATOM 706 O O . LYS A 1 94 ? -13.376 7.136 8.493 1.00 96.25 94 LYS A O 1
ATOM 711 N N . ALA A 1 95 ? -13.133 5.739 10.241 1.00 97.06 95 ALA A N 1
ATOM 712 C CA . ALA A 1 95 ? -11.677 5.660 10.159 1.00 97.06 95 ALA A CA 1
ATOM 713 C C . ALA A 1 95 ? -11.212 5.057 8.820 1.00 97.06 95 ALA A C 1
ATOM 715 O O . ALA A 1 95 ? -10.311 5.598 8.183 1.00 97.06 95 ALA A O 1
ATOM 716 N N . LEU A 1 96 ? -11.872 3.988 8.360 1.00 96.12 96 LEU A N 1
ATOM 717 C CA . LEU A 1 96 ? -11.595 3.360 7.067 1.00 96.12 96 LEU A CA 1
ATOM 718 C C . LEU A 1 96 ? -11.904 4.284 5.886 1.00 96.12 96 LEU A C 1
ATOM 720 O O . LEU A 1 96 ? -11.113 4.328 4.955 1.00 96.12 96 LEU A O 1
ATOM 724 N N . SER A 1 97 ? -13.000 5.047 5.924 1.00 95.12 97 SER A N 1
ATOM 725 C CA . SER A 1 97 ? -13.327 6.013 4.864 1.00 95.12 97 SER A CA 1
ATOM 726 C C . SER A 1 97 ? -12.258 7.101 4.729 1.00 95.12 97 SER A C 1
ATOM 728 O O . SER A 1 97 ? -11.808 7.381 3.624 1.00 95.12 97 SER A O 1
ATOM 730 N N . VAL A 1 98 ? -11.800 7.672 5.850 1.00 95.94 98 VAL A N 1
ATOM 731 C CA . VAL A 1 98 ? -10.730 8.688 5.841 1.00 95.94 98 VAL A CA 1
ATOM 732 C C . VAL A 1 98 ? -9.417 8.101 5.317 1.00 95.94 98 VAL A C 1
ATOM 734 O O . VAL A 1 98 ? -8.712 8.738 4.535 1.00 95.94 98 VAL A O 1
ATOM 737 N N . TYR A 1 99 ? -9.085 6.879 5.733 1.00 96.00 99 TYR A N 1
ATOM 738 C CA . TYR A 1 99 ? -7.901 6.175 5.251 1.00 96.00 99 TYR A CA 1
ATOM 739 C C . TYR A 1 99 ? -7.964 5.891 3.743 1.00 96.00 99 TYR A C 1
ATOM 741 O O . TYR A 1 99 ? -7.000 6.150 3.024 1.00 96.00 99 TYR A O 1
ATOM 749 N N . GLU A 1 100 ? -9.106 5.403 3.261 1.00 93.75 100 GLU A N 1
ATOM 750 C CA . GLU A 1 100 ? -9.350 5.087 1.855 1.00 93.75 100 GLU A CA 1
ATOM 751 C C . GLU A 1 100 ? -9.125 6.312 0.961 1.00 93.75 100 GLU A C 1
ATOM 753 O O . GLU A 1 100 ? -8.405 6.216 -0.031 1.00 93.75 100 GLU A O 1
ATOM 758 N N . GLU A 1 101 ? -9.643 7.484 1.340 1.00 93.69 101 GLU A N 1
ATOM 759 C CA . GLU A 1 101 ? -9.415 8.737 0.606 1.00 93.69 101 GLU A CA 1
ATOM 760 C C . GLU A 1 101 ? -7.920 9.075 0.476 1.00 93.69 101 GLU A C 1
ATOM 762 O O . GLU A 1 101 ? -7.440 9.412 -0.611 1.00 93.69 101 GLU A O 1
ATOM 767 N N . GLN A 1 102 ? -7.160 8.937 1.566 1.00 93.62 102 GLN A N 1
ATOM 768 C CA . GLN A 1 102 ? -5.720 9.215 1.580 1.00 93.62 102 GLN A CA 1
ATOM 769 C C . GLN A 1 102 ? -4.940 8.216 0.714 1.00 93.62 102 GLN A C 1
ATOM 771 O O . GLN A 1 102 ? -4.053 8.609 -0.052 1.00 93.62 102 GLN A O 1
ATOM 776 N N . ILE A 1 103 ? -5.297 6.932 0.781 1.00 92.44 103 ILE A N 1
ATOM 777 C CA . ILE A 1 103 ? -4.672 5.888 -0.034 1.00 92.44 103 ILE A CA 1
ATOM 778 C C . ILE A 1 103 ? -4.984 6.064 -1.518 1.00 92.44 103 ILE A C 1
ATOM 780 O O . ILE A 1 103 ? -4.085 5.881 -2.335 1.00 92.44 103 ILE A O 1
ATOM 784 N N . GLN A 1 104 ? -6.192 6.480 -1.904 1.00 90.31 104 GLN A N 1
ATOM 785 C CA . GLN A 1 104 ? -6.515 6.711 -3.319 1.00 90.31 104 GLN A CA 1
ATOM 786 C C . GLN A 1 104 ? -5.640 7.812 -3.944 1.00 90.31 104 GLN A C 1
ATOM 788 O O . GLN A 1 104 ? -5.186 7.673 -5.085 1.00 90.31 104 GLN A O 1
ATOM 793 N N . ILE A 1 105 ? -5.338 8.878 -3.193 1.00 90.31 105 ILE A N 1
ATOM 794 C CA . ILE A 1 105 ? -4.426 9.946 -3.637 1.00 90.31 105 ILE A CA 1
ATOM 795 C C . ILE A 1 105 ? -3.008 9.394 -3.840 1.00 90.31 105 ILE A C 1
ATOM 797 O O . ILE A 1 105 ? -2.379 9.642 -4.877 1.00 90.31 105 ILE A O 1
ATOM 801 N N . PHE A 1 106 ? -2.520 8.607 -2.876 1.00 91.12 106 PHE A N 1
ATOM 802 C CA . PHE A 1 106 ? -1.228 7.934 -2.984 1.00 91.12 106 PHE A CA 1
ATOM 803 C C . PHE A 1 106 ? -1.184 7.008 -4.207 1.00 91.12 106 PHE A C 1
ATOM 805 O O . PHE A 1 106 ? -0.279 7.115 -5.033 1.00 91.12 106 PHE A O 1
ATOM 812 N N . MET A 1 107 ? -2.191 6.144 -4.368 1.00 87.81 107 MET A N 1
ATOM 813 C CA . MET A 1 107 ? -2.295 5.181 -5.465 1.00 87.81 107 MET A CA 1
ATOM 814 C C . MET A 1 107 ? -2.256 5.859 -6.826 1.00 87.81 107 MET A C 1
ATOM 816 O O . MET A 1 107 ? -1.571 5.379 -7.726 1.00 87.81 107 MET A O 1
ATOM 820 N N . LYS A 1 108 ? -2.963 6.981 -6.990 1.00 88.31 108 LYS A N 1
ATOM 821 C CA . LYS A 1 108 ? -2.926 7.748 -8.236 1.00 88.31 108 LYS A CA 1
ATOM 822 C C . LYS A 1 108 ? -1.502 8.207 -8.562 1.00 88.31 108 LYS A C 1
ATOM 824 O O . LYS A 1 108 ? -1.024 7.965 -9.667 1.00 88.31 108 LYS A O 1
ATOM 829 N N . THR A 1 109 ? -0.814 8.800 -7.589 1.00 88.50 109 THR A N 1
ATOM 830 C CA . THR A 1 109 ? 0.557 9.308 -7.764 1.00 88.50 109 THR A CA 1
ATOM 831 C C . THR A 1 109 ? 1.535 8.172 -8.070 1.00 88.50 109 THR A C 1
ATOM 833 O O . THR A 1 109 ? 2.313 8.253 -9.018 1.00 88.50 109 THR A O 1
ATOM 836 N N . GLN A 1 110 ? 1.429 7.070 -7.326 1.00 88.50 110 GLN A N 1
ATOM 837 C CA . GLN A 1 110 ? 2.232 5.865 -7.516 1.00 88.50 110 GLN A CA 1
ATOM 838 C C . GLN A 1 110 ? 2.051 5.282 -8.928 1.00 88.50 110 GLN A C 1
ATOM 840 O O . GLN A 1 110 ? 3.036 4.950 -9.587 1.00 88.50 110 GLN A O 1
ATOM 845 N N . ARG A 1 111 ? 0.805 5.193 -9.421 1.00 85.50 111 ARG A N 1
ATOM 846 C CA . ARG A 1 111 ? 0.501 4.734 -10.789 1.00 85.50 111 ARG A CA 1
ATOM 847 C C . ARG A 1 111 ? 1.154 5.624 -11.838 1.00 85.50 111 ARG A C 1
ATOM 849 O O . ARG A 1 111 ? 1.736 5.111 -12.787 1.00 85.50 111 ARG A O 1
ATOM 856 N N . GLU A 1 112 ? 1.071 6.940 -11.671 1.00 88.31 112 GLU A N 1
ATOM 857 C CA . GLU A 1 112 ? 1.663 7.895 -12.610 1.00 88.31 112 GLU A CA 1
ATOM 858 C C . GLU A 1 112 ? 3.197 7.814 -12.638 1.00 88.31 112 GLU A C 1
ATOM 860 O O . GLU A 1 112 ? 3.795 7.882 -13.714 1.00 88.31 112 GLU A O 1
ATOM 865 N N . GLU A 1 113 ? 3.852 7.667 -11.481 1.00 90.00 113 GLU A N 1
ATOM 866 C CA . GLU A 1 113 ? 5.310 7.504 -11.406 1.00 90.00 113 GLU A CA 1
ATOM 867 C C . GLU A 1 113 ? 5.759 6.179 -12.040 1.00 90.00 113 GLU A C 1
ATOM 869 O O . GLU A 1 113 ? 6.679 6.180 -12.862 1.00 90.00 113 GLU A O 1
ATOM 874 N N . LEU A 1 114 ? 5.072 5.072 -11.742 1.00 86.06 114 LEU A N 1
ATOM 875 C CA . LEU A 1 114 ? 5.381 3.759 -12.317 1.00 86.06 114 LEU A CA 1
ATOM 876 C C . LEU A 1 114 ? 5.157 3.722 -13.835 1.00 86.06 114 LEU A C 1
ATOM 878 O O . LEU A 1 114 ? 6.037 3.265 -14.561 1.00 86.06 114 LEU A O 1
ATOM 882 N N . ALA A 1 115 ? 4.056 4.291 -14.336 1.00 85.06 115 ALA A N 1
ATOM 883 C CA . ALA A 1 115 ? 3.783 4.367 -15.774 1.00 85.06 115 ALA A CA 1
ATOM 884 C C . ALA A 1 115 ? 4.858 5.167 -16.534 1.00 85.06 115 ALA A C 1
ATOM 886 O O . ALA A 1 115 ? 5.251 4.811 -17.646 1.00 85.06 115 ALA A O 1
ATOM 887 N N . LYS A 1 116 ? 5.388 6.243 -15.932 1.00 89.44 116 LYS A N 1
ATOM 888 C CA . LYS A 1 116 ? 6.504 7.010 -16.515 1.00 89.44 116 LYS A CA 1
ATOM 889 C C . LYS A 1 116 ? 7.794 6.193 -16.568 1.00 89.44 116 LYS A C 1
ATOM 891 O O . LYS A 1 116 ? 8.539 6.314 -17.542 1.00 89.44 116 LYS A O 1
ATOM 896 N N . MET A 1 117 ? 8.083 5.400 -15.536 1.00 88.19 117 MET A N 1
ATOM 897 C CA . MET A 1 117 ? 9.254 4.514 -15.520 1.00 88.19 117 MET A CA 1
ATOM 898 C C . MET A 1 117 ? 9.130 3.419 -16.578 1.00 88.19 117 MET A C 1
ATOM 900 O O . MET A 1 117 ? 10.065 3.206 -17.348 1.00 88.19 117 MET A O 1
ATOM 904 N N . GLU A 1 118 ? 7.960 2.793 -16.672 1.00 85.25 118 GLU A N 1
ATOM 905 C CA . GLU A 1 118 ? 7.654 1.776 -17.676 1.00 85.25 118 GLU A CA 1
ATOM 906 C C . GLU A 1 118 ? 7.814 2.321 -19.100 1.00 85.25 118 GLU A C 1
ATOM 908 O O . GLU A 1 118 ? 8.514 1.725 -19.918 1.00 85.25 118 GLU A O 1
ATOM 913 N N . ALA A 1 119 ? 7.247 3.493 -19.396 1.00 87.06 119 ALA A N 1
ATOM 914 C CA . ALA A 1 119 ? 7.360 4.098 -20.721 1.00 87.06 119 ALA A CA 1
ATOM 915 C C . ALA A 1 119 ? 8.825 4.340 -21.132 1.00 87.06 119 ALA A C 1
ATOM 917 O O . ALA A 1 119 ? 9.193 4.124 -22.290 1.00 87.06 119 ALA A O 1
ATOM 918 N N . ARG A 1 120 ? 9.681 4.752 -20.184 1.00 89.44 120 ARG A N 1
ATOM 919 C CA . ARG A 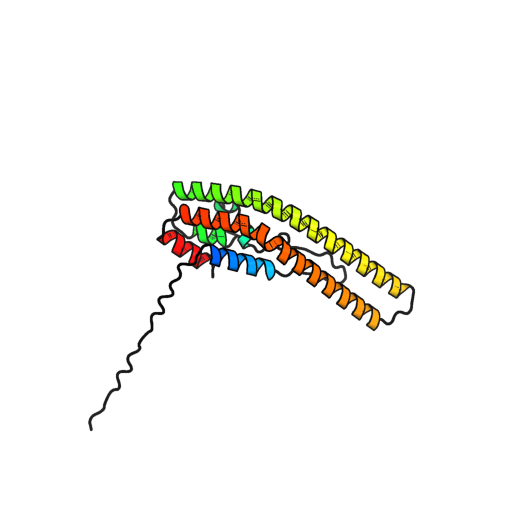1 120 ? 11.125 4.927 -20.421 1.00 89.44 120 ARG A CA 1
ATOM 920 C C . ARG A 1 120 ? 11.818 3.598 -20.702 1.00 89.44 120 ARG A C 1
ATOM 922 O O . ARG A 1 120 ? 12.610 3.523 -21.639 1.00 89.44 120 ARG A O 1
ATOM 929 N N . PHE A 1 121 ? 11.497 2.559 -19.933 1.00 88.50 121 PHE A N 1
ATOM 930 C CA . PHE A 1 121 ? 12.026 1.214 -20.149 1.00 88.50 121 PHE A CA 1
ATOM 931 C C . PHE A 1 121 ? 11.633 0.664 -21.526 1.00 88.50 121 PHE A C 1
ATOM 933 O O . PHE A 1 121 ? 12.498 0.223 -22.281 1.00 88.50 121 PHE A O 1
ATOM 940 N N . ILE A 1 122 ? 10.351 0.753 -21.895 1.00 87.12 122 ILE A N 1
ATOM 941 C CA . ILE A 1 1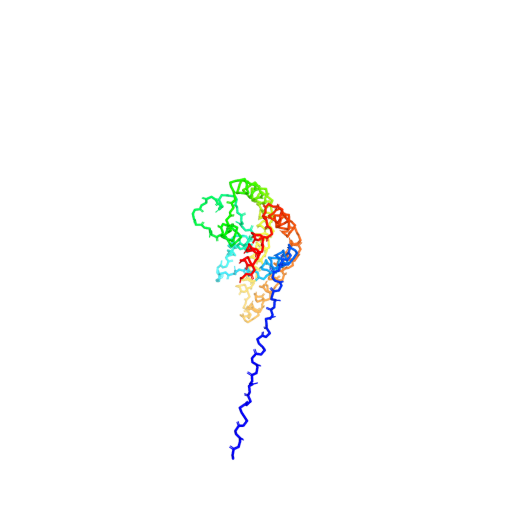22 ? 9.844 0.283 -23.193 1.00 87.12 122 ILE A CA 1
ATOM 942 C C . ILE A 1 122 ? 10.536 1.024 -24.344 1.00 87.12 122 ILE A C 1
ATOM 944 O O . ILE A 1 122 ? 10.955 0.397 -25.321 1.00 87.12 122 ILE A O 1
ATOM 948 N N . ALA A 1 123 ? 10.702 2.346 -24.230 1.00 89.69 123 ALA A N 1
ATOM 949 C CA . ALA A 1 123 ? 11.413 3.137 -25.230 1.00 89.69 123 ALA A CA 1
ATOM 950 C C . ALA A 1 123 ? 12.878 2.690 -25.377 1.00 89.69 123 ALA A C 1
ATOM 952 O O . ALA A 1 123 ? 13.328 2.440 -26.495 1.00 89.69 123 ALA A O 1
ATOM 953 N N . ALA A 1 124 ? 13.601 2.512 -24.266 1.00 89.44 124 ALA A N 1
ATOM 954 C CA . ALA A 1 124 ? 14.988 2.047 -24.279 1.00 89.44 124 ALA A CA 1
ATOM 955 C C . ALA A 1 124 ? 15.126 0.632 -24.872 1.00 89.44 124 ALA A C 1
ATOM 957 O O . ALA A 1 124 ? 15.988 0.399 -25.722 1.00 89.44 124 ALA A O 1
ATOM 958 N N . LYS A 1 125 ? 14.231 -0.297 -24.504 1.00 87.62 125 LYS A N 1
ATOM 959 C CA . LYS A 1 125 ? 14.175 -1.657 -25.068 1.00 87.62 125 LYS A CA 1
ATOM 960 C C . LYS A 1 125 ? 13.968 -1.609 -26.583 1.00 87.62 125 LYS A C 1
ATOM 962 O O . LYS A 1 125 ? 14.674 -2.288 -27.325 1.00 87.62 125 LYS A O 1
ATOM 967 N N . LYS A 1 126 ? 13.041 -0.772 -27.062 1.00 88.38 126 LYS A N 1
ATOM 968 C CA . LYS A 1 126 ? 12.764 -0.611 -28.497 1.00 88.38 126 LYS A CA 1
ATOM 969 C C . LYS A 1 126 ? 13.977 -0.090 -29.269 1.00 88.38 126 LYS A C 1
ATOM 971 O O . LYS A 1 126 ? 14.242 -0.581 -30.364 1.00 88.38 126 LYS A O 1
ATOM 976 N N . GLU A 1 127 ? 14.720 0.866 -28.717 1.00 88.19 127 GLU A N 1
ATOM 977 C CA . GLU A 1 127 ? 15.945 1.370 -29.350 1.00 88.19 127 GLU A CA 1
ATOM 978 C C . GLU A 1 127 ? 17.046 0.298 -29.413 1.00 88.19 127 GLU A C 1
ATOM 980 O O . GLU A 1 127 ? 17.665 0.126 -30.463 1.00 88.19 127 GLU A O 1
ATOM 985 N N . LEU A 1 128 ? 17.225 -0.504 -28.355 1.00 86.75 128 LEU A N 1
ATOM 986 C CA . LEU A 1 128 ? 18.157 -1.643 -28.375 1.00 86.75 128 LEU A CA 1
ATOM 987 C C . LEU A 1 128 ? 17.806 -2.664 -29.470 1.00 86.75 128 LEU A C 1
ATOM 989 O O . LEU A 1 128 ? 18.688 -3.112 -30.203 1.00 86.75 128 LEU A O 1
ATOM 993 N N . LEU A 1 129 ? 16.521 -2.993 -29.624 1.00 85.31 129 LEU A N 1
ATOM 994 C CA . LEU A 1 129 ? 16.052 -3.926 -30.654 1.00 85.31 129 LEU A CA 1
ATOM 995 C C . LEU A 1 129 ? 16.225 -3.372 -32.078 1.00 85.31 129 LEU A C 1
ATOM 997 O O . LEU A 1 129 ? 16.571 -4.119 -32.992 1.00 85.31 129 LEU A O 1
ATOM 1001 N N . LYS A 1 130 ? 16.037 -2.063 -32.290 1.00 84.44 130 LYS A N 1
ATOM 1002 C CA . LYS A 1 130 ? 16.298 -1.428 -33.596 1.00 84.44 130 LYS A CA 1
ATOM 1003 C C . LYS A 1 130 ? 17.769 -1.523 -33.997 1.00 84.44 130 LYS A C 1
ATOM 1005 O O . LYS A 1 130 ? 18.057 -1.851 -35.147 1.00 84.44 130 LYS A O 1
ATOM 1010 N N . LEU A 1 131 ? 18.686 -1.265 -33.061 1.00 77.12 131 LEU A N 1
ATOM 1011 C CA . LEU A 1 131 ? 20.130 -1.372 -33.306 1.00 77.12 131 LEU A CA 1
ATOM 1012 C C . LEU A 1 131 ? 20.533 -2.797 -33.717 1.00 77.12 131 LEU A C 1
ATOM 1014 O O . LEU A 1 131 ? 21.396 -2.962 -34.577 1.00 77.12 131 LEU A O 1
ATOM 1018 N N . ALA A 1 132 ? 19.862 -3.813 -33.168 1.00 74.50 132 ALA A N 1
ATOM 1019 C CA . ALA A 1 132 ? 20.090 -5.214 -33.516 1.00 74.50 132 ALA A CA 1
ATOM 1020 C C . ALA A 1 132 ? 19.573 -5.625 -34.904 1.00 74.50 132 ALA A C 1
ATOM 1022 O O . ALA A 1 132 ? 20.099 -6.564 -35.490 1.00 74.50 132 ALA A O 1
ATOM 1023 N N . ASN A 1 133 ? 18.568 -4.930 -35.444 1.00 69.88 133 ASN A N 1
ATOM 1024 C CA . ASN A 1 133 ? 18.054 -5.192 -36.793 1.00 69.88 133 ASN A CA 1
ATOM 1025 C C . ASN A 1 133 ? 18.871 -4.479 -37.889 1.00 69.88 133 ASN A C 1
ATOM 1027 O O . ASN A 1 133 ? 18.862 -4.917 -39.037 1.00 69.88 133 ASN A O 1
ATOM 1031 N N . GLY A 1 134 ? 19.554 -3.374 -37.557 1.00 63.22 134 GLY A N 1
ATOM 1032 C CA . GLY A 1 134 ? 20.336 -2.567 -38.509 1.00 63.22 134 GLY A CA 1
ATOM 1033 C C . GLY A 1 134 ? 21.819 -2.944 -38.621 1.00 63.22 134 GLY A C 1
ATOM 1034 O O . GLY A 1 134 ? 22.462 -2.640 -39.623 1.00 63.22 134 GLY A O 1
ATOM 1035 N N . VAL A 1 135 ? 22.364 -3.625 -37.615 1.00 58.84 135 VAL A N 1
ATOM 1036 C CA . VAL A 1 135 ? 23.738 -4.145 -37.571 1.00 58.84 135 VAL A CA 1
ATOM 1037 C C . VAL A 1 135 ? 23.617 -5.646 -37.328 1.00 58.84 135 VAL A C 1
ATOM 1039 O O . VAL A 1 135 ? 22.709 -6.053 -36.615 1.00 58.84 135 VAL A O 1
ATOM 1042 N N . LYS A 1 136 ? 24.511 -6.496 -37.858 1.00 61.88 136 LYS A N 1
ATOM 1043 C CA . LYS A 1 136 ? 24.670 -7.878 -37.354 1.00 61.88 136 LYS A CA 1
ATOM 1044 C C . LYS A 1 136 ? 25.208 -7.825 -35.913 1.00 61.88 136 LYS A C 1
ATOM 1046 O O . LYS A 1 136 ? 26.347 -8.204 -35.664 1.00 61.88 136 LYS A O 1
ATOM 1051 N N . ALA A 1 137 ? 24.442 -7.241 -34.998 1.00 61.44 137 ALA A N 1
ATOM 1052 C CA . ALA A 1 137 ? 24.787 -7.133 -33.601 1.00 61.44 137 ALA A CA 1
ATOM 1053 C C . ALA A 1 137 ? 24.879 -8.549 -33.046 1.00 61.44 137 ALA A C 1
ATOM 1055 O O . ALA A 1 137 ? 24.041 -9.402 -33.355 1.00 61.44 137 ALA A O 1
ATOM 1056 N N . ASP A 1 138 ? 25.914 -8.797 -32.250 1.00 76.19 138 ASP A N 1
ATOM 1057 C CA . ASP A 1 138 ? 26.040 -10.057 -31.542 1.00 76.19 138 ASP A CA 1
ATOM 1058 C C . ASP A 1 138 ? 24.802 -10.228 -30.652 1.00 76.19 138 ASP A C 1
ATOM 1060 O O . ASP A 1 138 ? 24.520 -9.406 -29.774 1.00 76.19 138 ASP A O 1
ATOM 1064 N N . ARG A 1 139 ? 24.036 -11.293 -30.907 1.00 78.88 139 ARG A N 1
ATOM 1065 C CA . ARG A 1 139 ? 22.833 -11.641 -30.144 1.00 78.88 139 ARG A CA 1
ATOM 1066 C C . ARG A 1 139 ? 23.138 -11.701 -28.645 1.00 78.88 139 ARG A C 1
ATOM 1068 O O . ARG A 1 139 ? 22.290 -11.320 -27.843 1.00 78.88 139 ARG A O 1
ATOM 1075 N N . HIS A 1 140 ? 24.354 -12.111 -28.286 1.00 82.56 140 HIS A N 1
ATOM 1076 C CA . HIS A 1 140 ? 24.810 -12.158 -26.905 1.00 82.56 140 HIS A CA 1
ATOM 1077 C C . HIS A 1 140 ? 24.985 -10.760 -26.287 1.00 82.56 140 HIS A C 1
ATOM 10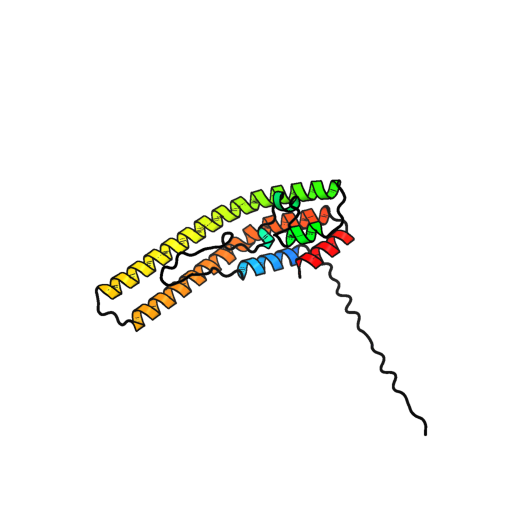79 O O . HIS A 1 140 ? 24.618 -10.528 -25.134 1.00 82.56 140 HIS A O 1
ATOM 1085 N N . GLU A 1 141 ? 25.487 -9.790 -27.055 1.00 83.44 141 GLU A N 1
ATOM 1086 C CA . GLU A 1 141 ? 25.629 -8.404 -26.597 1.00 83.44 141 GLU A CA 1
ATOM 1087 C C . GLU A 1 141 ? 24.261 -7.730 -26.407 1.00 83.44 141 GLU A C 1
ATOM 1089 O O . GLU A 1 141 ? 24.054 -7.002 -25.431 1.00 83.44 141 GLU A O 1
ATOM 1094 N N . LEU A 1 142 ? 23.306 -8.000 -27.304 1.00 84.62 142 LEU A N 1
ATOM 1095 C CA . LEU A 1 142 ? 21.929 -7.517 -27.177 1.00 84.62 142 LEU A CA 1
ATOM 1096 C C . LEU A 1 142 ? 21.259 -8.058 -25.909 1.00 84.62 142 LEU A C 1
ATOM 1098 O O . LEU A 1 142 ? 20.678 -7.288 -25.145 1.00 84.62 142 LEU A O 1
ATOM 1102 N N . GLU A 1 143 ? 21.362 -9.365 -25.671 1.00 84.94 143 GLU A N 1
ATOM 1103 C CA . GLU A 1 143 ? 20.805 -10.012 -24.482 1.00 84.94 143 GLU A CA 1
ATOM 1104 C C . GLU A 1 143 ? 21.388 -9.408 -23.198 1.00 84.94 143 GLU A C 1
ATOM 1106 O O . GLU A 1 143 ? 20.640 -9.021 -22.298 1.00 84.94 143 GLU A O 1
ATOM 1111 N N . LYS A 1 144 ? 22.710 -9.201 -23.151 1.00 88.88 144 LYS A N 1
ATOM 1112 C CA . LYS A 1 144 ? 23.379 -8.542 -22.022 1.00 88.88 144 LYS A CA 1
ATOM 1113 C C . LYS A 1 144 ? 22.843 -7.129 -21.765 1.00 88.88 144 LYS A C 1
ATOM 1115 O O . LYS A 1 144 ? 22.632 -6.762 -20.609 1.00 88.88 144 LYS A O 1
ATOM 1120 N N . LYS A 1 145 ? 22.602 -6.337 -22.817 1.00 88.00 145 LYS A N 1
ATOM 1121 C CA . LYS A 1 145 ? 22.035 -4.980 -22.690 1.00 88.00 145 LYS A CA 1
ATOM 1122 C C . LYS A 1 145 ? 20.588 -5.001 -22.203 1.00 88.00 145 LYS A C 1
ATOM 1124 O O . LYS A 1 145 ? 20.223 -4.163 -21.385 1.00 88.00 145 LYS A O 1
ATOM 1129 N N . ILE A 1 146 ? 19.778 -5.961 -22.652 1.00 86.88 146 ILE A N 1
ATOM 1130 C CA . ILE A 1 146 ? 18.397 -6.126 -22.174 1.00 86.88 146 ILE A CA 1
ATOM 1131 C C . ILE A 1 146 ? 18.380 -6.527 -20.692 1.00 86.88 146 ILE A C 1
ATOM 1133 O O . ILE A 1 146 ? 17.600 -5.966 -19.926 1.00 86.88 146 ILE A O 1
ATOM 1137 N N . ILE A 1 147 ? 19.254 -7.446 -20.268 1.00 88.31 147 ILE A N 1
ATOM 1138 C CA . ILE A 1 147 ? 19.390 -7.837 -18.855 1.00 88.31 147 ILE A CA 1
ATOM 1139 C C . ILE A 1 147 ? 19.794 -6.633 -17.995 1.00 88.31 147 ILE A C 1
ATOM 1141 O O . ILE A 1 147 ? 19.182 -6.393 -16.956 1.00 88.31 147 ILE A O 1
ATOM 1145 N N . ALA A 1 148 ? 20.782 -5.850 -18.437 1.00 90.19 148 ALA A N 1
ATOM 1146 C CA . ALA A 1 148 ? 21.200 -4.638 -17.733 1.00 90.19 148 ALA A CA 1
ATOM 1147 C C . ALA A 1 148 ? 20.055 -3.617 -17.620 1.00 90.19 148 ALA A C 1
ATOM 1149 O O . ALA A 1 148 ? 19.807 -3.092 -16.538 1.00 90.19 148 ALA A O 1
ATOM 1150 N N . LEU A 1 149 ? 19.300 -3.406 -18.703 1.00 89.38 149 LEU A N 1
ATOM 1151 C CA . LEU A 1 149 ? 18.145 -2.509 -18.714 1.00 89.38 149 LEU A CA 1
ATOM 1152 C C . LEU A 1 149 ? 17.040 -2.964 -17.741 1.00 89.38 149 LEU A C 1
ATOM 1154 O O . LEU A 1 149 ? 16.429 -2.130 -17.074 1.00 89.38 149 LEU A O 1
ATOM 1158 N N . LYS A 1 150 ? 16.791 -4.278 -17.630 1.00 87.12 150 LYS A N 1
ATOM 1159 C CA . LYS A 1 150 ? 15.860 -4.836 -16.632 1.00 87.12 150 LYS A CA 1
ATOM 1160 C C . LYS A 1 150 ? 16.349 -4.570 -15.205 1.00 87.12 150 LYS A C 1
ATOM 1162 O O . LYS A 1 150 ? 15.578 -4.086 -14.384 1.00 87.12 150 LYS A O 1
ATOM 1167 N N . ALA A 1 151 ? 17.636 -4.787 -14.935 1.00 88.81 151 ALA A N 1
ATOM 1168 C CA . ALA A 1 151 ? 18.219 -4.513 -13.622 1.00 88.81 151 ALA A CA 1
ATOM 1169 C C . ALA A 1 151 ? 18.140 -3.021 -13.237 1.00 88.81 151 ALA A C 1
ATOM 1171 O O . ALA A 1 151 ? 17.825 -2.695 -12.093 1.00 88.81 151 ALA A O 1
ATOM 1172 N N . GLU A 1 152 ? 18.381 -2.105 -14.180 1.00 90.25 152 GLU A N 1
ATOM 1173 C CA . GLU A 1 152 ? 18.218 -0.660 -13.960 1.00 90.25 152 GLU A CA 1
ATOM 1174 C C . GLU A 1 152 ? 16.770 -0.285 -13.631 1.00 90.25 152 GLU A C 1
ATOM 1176 O O . GLU A 1 152 ? 16.525 0.521 -12.730 1.00 90.25 152 GLU A O 1
ATOM 1181 N N . PHE A 1 153 ? 15.807 -0.886 -14.332 1.00 87.88 153 PHE A N 1
ATOM 1182 C CA . PHE A 1 153 ? 14.392 -0.680 -14.053 1.00 87.88 153 PHE A CA 1
ATOM 1183 C C . PHE A 1 153 ? 14.012 -1.157 -12.646 1.00 87.88 153 PHE A C 1
ATOM 1185 O O . PHE A 1 153 ? 13.391 -0.404 -11.893 1.00 87.88 153 PHE A O 1
ATOM 1192 N N . ASP A 1 154 ? 14.435 -2.359 -12.254 1.00 86.50 154 ASP A N 1
ATOM 1193 C CA . ASP A 1 154 ? 14.154 -2.911 -10.924 1.00 86.50 154 ASP A CA 1
ATOM 1194 C C . ASP A 1 154 ? 14.746 -2.037 -9.808 1.00 86.50 154 ASP A C 1
ATOM 1196 O O . ASP A 1 154 ? 14.093 -1.780 -8.791 1.00 86.50 154 ASP A O 1
ATOM 1200 N N . LEU A 1 155 ? 15.959 -1.509 -10.010 1.00 90.31 155 LEU A N 1
ATOM 1201 C CA . LEU A 1 155 ? 16.577 -0.548 -9.094 1.00 90.31 155 LEU A CA 1
ATOM 1202 C C . LEU A 1 155 ? 15.783 0.761 -9.011 1.00 90.31 155 LEU A C 1
ATOM 1204 O O . LEU A 1 155 ? 15.603 1.295 -7.915 1.00 90.31 155 LEU A O 1
ATOM 1208 N N . ALA A 1 156 ? 15.277 1.268 -10.137 1.00 90.31 156 ALA A N 1
ATOM 1209 C CA . ALA A 1 156 ? 14.466 2.483 -10.164 1.00 90.31 156 ALA A CA 1
ATOM 1210 C C . ALA A 1 156 ? 13.135 2.297 -9.418 1.00 90.31 156 ALA A C 1
ATOM 1212 O O . ALA A 1 156 ? 12.738 3.160 -8.632 1.00 90.31 156 ALA A O 1
ATOM 1213 N N . VAL A 1 157 ? 12.478 1.150 -9.608 1.00 89.25 157 VAL A N 1
ATOM 1214 C CA . VAL A 1 157 ? 11.261 0.774 -8.877 1.00 89.25 157 VAL A CA 1
ATOM 1215 C C . VAL A 1 157 ? 11.544 0.642 -7.385 1.00 89.25 157 VAL A C 1
ATOM 1217 O O . VAL A 1 157 ? 10.788 1.166 -6.567 1.00 89.25 157 VAL A O 1
ATOM 1220 N N . LYS A 1 158 ? 12.638 -0.021 -7.001 1.00 90.12 158 LYS A N 1
ATOM 1221 C CA . LYS A 1 158 ? 13.026 -0.142 -5.593 1.00 90.12 158 LYS A CA 1
ATOM 1222 C C . LYS A 1 158 ? 13.241 1.233 -4.956 1.00 90.12 158 LYS A C 1
ATOM 1224 O O . LYS A 1 158 ? 12.649 1.511 -3.916 1.00 90.12 158 LYS A O 1
ATOM 1229 N N . ALA A 1 159 ? 13.995 2.111 -5.616 1.00 92.75 159 ALA A N 1
ATOM 1230 C CA . ALA A 1 159 ? 14.232 3.474 -5.145 1.00 92.75 159 ALA A CA 1
ATOM 1231 C C . ALA A 1 159 ? 12.929 4.284 -5.023 1.00 92.75 159 ALA A C 1
ATOM 1233 O O . ALA A 1 159 ? 12.749 5.038 -4.065 1.00 92.75 159 ALA A O 1
ATOM 1234 N N . LEU A 1 160 ? 11.984 4.101 -5.954 1.00 91.75 160 LEU A N 1
ATOM 1235 C CA . LEU A 1 160 ? 10.654 4.705 -5.867 1.00 91.75 160 LEU A CA 1
ATOM 1236 C C . LEU A 1 160 ? 9.905 4.244 -4.615 1.00 91.75 160 LEU A C 1
ATOM 1238 O O . LEU A 1 160 ? 9.329 5.057 -3.894 1.00 91.75 160 LEU A O 1
ATOM 1242 N N . LYS A 1 161 ? 9.913 2.936 -4.349 1.00 91.50 161 LYS A N 1
ATOM 1243 C CA . LYS A 1 161 ? 9.227 2.356 -3.192 1.00 91.50 161 LYS A CA 1
ATOM 1244 C C . LYS A 1 161 ? 9.848 2.833 -1.887 1.00 91.50 161 LYS A C 1
ATOM 1246 O O . LYS A 1 161 ? 9.112 3.243 -0.999 1.00 91.50 161 LYS A O 1
ATOM 1251 N N . GLU A 1 162 ? 11.173 2.868 -1.793 1.00 93.56 162 GLU A N 1
ATOM 1252 C CA . GLU A 1 162 ? 11.890 3.406 -0.630 1.00 93.56 162 GLU A CA 1
ATOM 1253 C C . GLU A 1 162 ? 11.555 4.884 -0.384 1.00 93.56 162 GLU A C 1
ATOM 1255 O O . GLU A 1 162 ? 11.226 5.263 0.740 1.00 93.56 162 GLU A O 1
ATOM 1260 N N . LYS A 1 163 ? 11.537 5.703 -1.443 1.00 94.19 163 LYS A N 1
ATOM 1261 C CA . LYS A 1 163 ? 11.131 7.115 -1.381 1.00 94.19 163 LYS A CA 1
ATOM 1262 C C . LYS A 1 163 ? 9.682 7.283 -0.908 1.00 94.19 163 LYS A C 1
ATOM 1264 O O . LYS A 1 163 ? 9.394 8.181 -0.120 1.00 94.19 163 LYS A O 1
ATOM 1269 N N . ASN A 1 164 ? 8.769 6.445 -1.397 1.00 92.75 164 ASN A N 1
ATOM 1270 C CA . ASN A 1 164 ? 7.332 6.594 -1.161 1.00 92.75 164 ASN A CA 1
ATOM 1271 C C . ASN A 1 164 ? 6.843 5.876 0.112 1.00 92.75 164 ASN A C 1
ATOM 1273 O O . ASN A 1 164 ? 5.750 6.178 0.593 1.00 92.75 164 ASN A O 1
ATOM 1277 N N . ALA A 1 165 ? 7.638 4.972 0.695 1.00 92.69 165 ALA A N 1
ATOM 1278 C CA . ALA A 1 165 ? 7.267 4.199 1.880 1.00 92.69 165 ALA A CA 1
ATOM 1279 C C . ALA A 1 165 ? 6.843 5.063 3.087 1.00 92.69 165 ALA A C 1
ATOM 1281 O O . ALA A 1 165 ? 5.826 4.725 3.697 1.00 92.69 165 ALA A O 1
ATOM 1282 N N . PRO A 1 166 ? 7.507 6.190 3.428 1.00 93.31 166 PRO A N 1
ATOM 1283 C CA . PRO A 1 166 ? 7.049 7.058 4.516 1.00 93.31 166 PRO A CA 1
ATOM 1284 C C . PRO A 1 166 ? 5.664 7.664 4.254 1.00 93.31 166 PRO A C 1
ATOM 1286 O O . PRO A 1 166 ? 4.812 7.666 5.142 1.00 93.31 166 PRO A O 1
ATOM 1289 N N . ASN A 1 167 ? 5.414 8.112 3.018 1.00 92.56 167 ASN A N 1
ATOM 1290 C CA . ASN A 1 167 ? 4.141 8.719 2.618 1.00 92.56 167 ASN A CA 1
ATOM 1291 C C . ASN A 1 167 ? 2.994 7.702 2.597 1.00 92.56 167 ASN A C 1
ATOM 1293 O O . ASN A 1 167 ? 1.861 8.061 2.897 1.00 92.56 167 ASN A O 1
ATOM 1297 N N . LEU A 1 168 ? 3.287 6.439 2.277 1.00 93.44 168 LEU A N 1
ATOM 1298 C CA . LEU A 1 168 ? 2.329 5.337 2.380 1.00 93.44 168 LEU A CA 1
ATOM 1299 C C . LEU A 1 168 ? 2.088 4.911 3.838 1.00 93.44 168 LEU A C 1
ATOM 1301 O O . LEU A 1 168 ? 0.970 4.576 4.224 1.00 93.44 168 LEU A O 1
ATOM 1305 N N . SER A 1 169 ? 3.135 4.918 4.663 1.00 94.25 169 SER A N 1
ATOM 1306 C CA . SER A 1 169 ? 3.075 4.442 6.050 1.00 94.25 169 SER A CA 1
ATOM 1307 C C . SER A 1 169 ? 2.371 5.424 6.981 1.00 94.25 169 SER A C 1
ATOM 1309 O O . SER A 1 169 ? 1.722 4.994 7.929 1.00 94.25 169 SER A O 1
ATOM 1311 N N . ALA A 1 170 ? 2.460 6.730 6.719 1.00 95.50 170 ALA A N 1
ATOM 1312 C CA . ALA A 1 170 ? 1.803 7.763 7.516 1.00 95.50 170 ALA A CA 1
ATOM 1313 C C . ALA A 1 170 ? 0.271 7.579 7.644 1.00 95.50 170 ALA A C 1
ATOM 1315 O O . ALA A 1 170 ? -0.198 7.457 8.778 1.00 95.50 170 ALA A O 1
ATOM 1316 N N . PRO A 1 171 ? -0.517 7.483 6.550 1.00 95.62 171 PRO A N 1
ATOM 1317 C CA . PRO A 1 171 ? -1.964 7.269 6.647 1.00 95.62 171 PRO A CA 1
ATOM 1318 C C . PRO A 1 171 ? -2.306 5.929 7.314 1.00 95.62 171 PRO A C 1
ATOM 1320 O O . PRO A 1 171 ? -3.261 5.837 8.084 1.00 95.62 171 PRO A O 1
ATOM 1323 N N . TYR A 1 172 ? -1.494 4.891 7.084 1.00 96.62 172 TYR A N 1
ATOM 1324 C CA . TYR A 1 172 ? -1.678 3.586 7.720 1.00 96.62 172 TYR A CA 1
ATOM 1325 C C . TYR A 1 172 ? -1.424 3.634 9.230 1.00 96.62 172 TYR A C 1
ATOM 1327 O O . TYR A 1 172 ? -2.200 3.082 10.007 1.00 96.62 172 TYR A O 1
ATOM 1335 N N . LYS A 1 173 ? -0.390 4.360 9.668 1.00 96.62 173 LYS A N 1
ATOM 1336 C CA . LYS A 1 173 ? -0.116 4.611 11.086 1.00 96.62 173 LYS A CA 1
ATOM 1337 C C . LYS A 1 173 ? -1.277 5.341 11.748 1.00 96.62 173 LYS A C 1
ATOM 1339 O O . LYS A 1 173 ? -1.714 4.920 12.815 1.00 96.62 173 LYS A O 1
ATOM 1344 N N . THR A 1 174 ? -1.814 6.377 11.103 1.00 96.94 174 THR A N 1
ATOM 1345 C CA . THR A 1 174 ? -3.007 7.077 11.594 1.00 96.94 174 THR A CA 1
ATOM 1346 C C . THR A 1 174 ? -4.181 6.116 11.759 1.00 96.94 174 THR A C 1
ATOM 1348 O O . THR A 1 174 ? -4.778 6.091 12.832 1.00 96.94 174 THR A O 1
ATOM 1351 N N . LEU A 1 175 ? -4.463 5.269 10.760 1.00 97.25 175 LEU A N 1
ATOM 1352 C CA . LEU A 1 175 ? -5.515 4.255 10.863 1.00 97.25 175 LEU A CA 1
ATOM 1353 C C . LEU A 1 175 ? -5.276 3.305 12.046 1.00 97.25 175 LEU A C 1
ATOM 1355 O O . LEU A 1 175 ? -6.180 3.11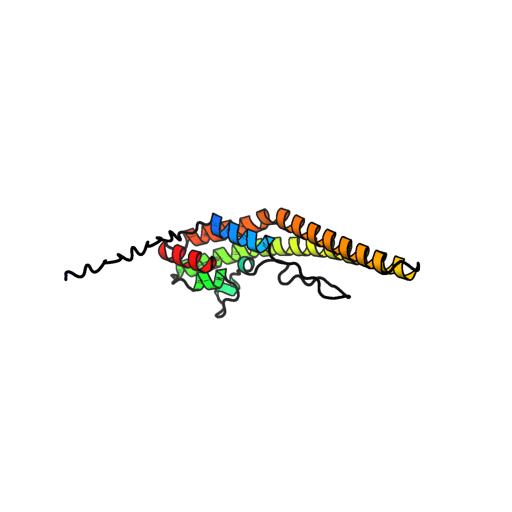2 12.854 1.00 97.25 175 LEU A O 1
ATOM 1359 N N . MET A 1 176 ? -4.074 2.738 12.180 1.00 97.00 176 MET A N 1
ATOM 1360 C CA . MET A 1 176 ? -3.737 1.810 13.267 1.00 97.00 176 MET A CA 1
ATOM 1361 C C . MET A 1 176 ? -3.884 2.461 14.646 1.00 97.00 176 MET A C 1
ATOM 1363 O O . MET A 1 176 ? -4.471 1.863 15.545 1.00 97.00 176 MET A O 1
ATOM 1367 N N . THR A 1 177 ? -3.420 3.703 14.811 1.00 96.50 177 THR A N 1
ATOM 1368 C CA . THR A 1 177 ? -3.620 4.465 16.051 1.00 96.50 177 THR A CA 1
ATOM 1369 C C . THR A 1 177 ? -5.103 4.682 16.332 1.00 96.50 177 THR A C 1
ATOM 1371 O O . THR A 1 177 ? -5.550 4.424 17.445 1.00 96.50 177 THR A O 1
ATOM 1374 N N . THR A 1 178 ? -5.888 5.105 15.338 1.00 97.06 178 THR A N 1
ATOM 1375 C CA . THR A 1 178 ? -7.332 5.310 15.506 1.00 97.06 178 THR A CA 1
ATOM 1376 C C . THR A 1 178 ? -8.045 4.010 15.878 1.00 97.06 178 THR A C 1
ATOM 1378 O O . THR A 1 178 ? -8.828 4.004 16.827 1.00 97.06 178 THR A O 1
ATOM 1381 N N . LEU A 1 179 ? -7.733 2.889 15.224 1.00 96.44 179 LEU A N 1
ATOM 1382 C CA . LEU A 1 179 ? -8.276 1.580 15.599 1.00 96.44 179 LEU A CA 1
ATOM 1383 C C . LEU A 1 179 ? -7.903 1.208 17.041 1.00 96.44 179 LEU A C 1
ATOM 1385 O O . LEU A 1 179 ? -8.776 0.777 17.788 1.00 96.44 179 LEU A O 1
ATOM 1389 N N . GLY A 1 180 ? -6.666 1.468 17.472 1.00 94.44 180 GLY A N 1
ATOM 1390 C CA . GLY A 1 180 ? -6.232 1.259 18.859 1.00 94.44 180 GLY A CA 1
ATOM 1391 C C . GLY A 1 180 ? -6.968 2.108 19.899 1.00 94.44 180 GLY A C 1
ATOM 1392 O O . GLY A 1 180 ? -6.991 1.742 21.069 1.00 94.44 180 GLY A O 1
ATOM 1393 N N . THR A 1 181 ? -7.598 3.216 19.491 1.00 95.88 181 THR A N 1
ATOM 1394 C CA . THR A 1 181 ? -8.460 4.028 20.373 1.00 95.88 181 THR A CA 1
ATOM 1395 C C . THR A 1 181 ? -9.926 3.596 20.373 1.00 95.88 181 THR A C 1
ATOM 1397 O O . THR A 1 181 ? -10.619 3.806 21.366 1.00 95.88 181 THR A O 1
ATOM 1400 N N . ILE A 1 182 ? -10.409 3.012 19.271 1.00 96.56 182 ILE A N 1
ATOM 1401 C CA . ILE A 1 182 ? -11.797 2.543 19.132 1.00 96.56 182 ILE A CA 1
ATOM 1402 C C . ILE A 1 182 ? -11.969 1.183 19.814 1.00 96.56 182 ILE A C 1
ATOM 1404 O O . ILE A 1 182 ? -12.986 0.917 20.461 1.00 96.56 182 ILE A O 1
ATOM 1408 N N . LEU A 1 183 ? -10.985 0.303 19.628 1.00 95.38 183 LEU A N 1
ATOM 1409 C CA . LEU A 1 183 ? -10.975 -1.041 20.183 1.00 95.38 183 LEU A CA 1
ATOM 1410 C C . LEU A 1 183 ? -10.577 -0.996 21.658 1.00 95.38 183 LEU A C 1
ATOM 1412 O O . LEU A 1 183 ? -9.641 -0.301 22.046 1.00 95.38 183 LEU A O 1
ATOM 1416 N N . ASP A 1 184 ? -11.270 -1.773 22.486 1.00 94.75 184 ASP A N 1
ATOM 1417 C CA . ASP A 1 184 ? -10.800 -2.024 23.842 1.00 94.75 184 ASP A CA 1
ATOM 1418 C C . ASP A 1 184 ? -9.509 -2.859 23.823 1.00 94.75 184 ASP A C 1
ATOM 1420 O O . ASP A 1 184 ? -9.123 -3.434 22.803 1.00 94.75 184 ASP A O 1
ATOM 1424 N N . LYS A 1 185 ? -8.842 -2.964 24.975 1.00 93.31 185 LYS A N 1
ATOM 1425 C CA . LYS A 1 185 ? -7.563 -3.676 25.093 1.00 93.31 185 LYS A CA 1
ATOM 1426 C C . LYS A 1 185 ? -7.620 -5.109 24.544 1.00 93.31 185 LYS A C 1
ATOM 1428 O O . LYS A 1 185 ? -6.717 -5.524 23.826 1.00 93.31 185 LYS A O 1
ATOM 1433 N N . ARG A 1 186 ? -8.682 -5.861 24.850 1.00 94.06 186 ARG A N 1
ATOM 1434 C CA . ARG A 1 186 ? -8.815 -7.265 24.435 1.00 94.06 186 ARG A CA 1
ATOM 1435 C C . ARG A 1 186 ? -9.099 -7.373 22.937 1.00 94.06 186 ARG A C 1
ATOM 1437 O O . ARG A 1 186 ? -8.604 -8.288 22.282 1.00 94.06 186 ARG A O 1
ATOM 1444 N N . GLN A 1 187 ? -9.914 -6.469 22.403 1.00 95.81 187 GLN A N 1
ATOM 1445 C CA . GLN A 1 187 ? -10.183 -6.378 20.971 1.00 95.81 187 GLN A CA 1
ATOM 1446 C C . GLN A 1 187 ? -8.917 -5.988 20.201 1.00 95.81 187 GLN A C 1
ATOM 1448 O O . GLN A 1 187 ? -8.630 -6.611 19.183 1.00 95.81 187 GLN A O 1
ATOM 1453 N N . TRP A 1 188 ? -8.143 -5.018 20.697 1.00 95.31 188 TRP A N 1
ATOM 1454 C CA . TRP A 1 188 ? -6.873 -4.612 20.096 1.00 95.31 188 TRP A CA 1
ATOM 1455 C C . TRP A 1 188 ? -5.882 -5.773 20.040 1.00 95.31 188 TRP A C 1
ATOM 1457 O O . TRP A 1 188 ? -5.387 -6.083 18.963 1.00 95.31 188 TRP A O 1
ATOM 1467 N N . GLU A 1 189 ? -5.665 -6.472 21.158 1.00 93.62 189 GLU A N 1
ATOM 1468 C CA . GLU A 1 189 ? -4.777 -7.642 21.226 1.00 93.62 189 GLU A CA 1
ATOM 1469 C C . GLU A 1 189 ? -5.187 -8.751 20.241 1.00 93.62 189 GLU A C 1
ATOM 1471 O O . GLU A 1 189 ? -4.343 -9.392 19.615 1.00 93.62 189 GLU A O 1
ATOM 1476 N N . ALA A 1 190 ? -6.491 -9.002 20.087 1.00 94.31 190 ALA A N 1
ATOM 1477 C CA . ALA A 1 190 ? -6.988 -9.992 19.135 1.00 94.31 190 ALA A CA 1
ATOM 1478 C C . ALA A 1 190 ? -6.813 -9.537 17.677 1.00 94.31 190 ALA A C 1
ATOM 1480 O O . ALA A 1 190 ? -6.463 -10.347 16.817 1.00 94.31 190 ALA A O 1
ATOM 1481 N N . PHE A 1 191 ? -7.050 -8.252 17.412 1.00 95.06 191 PHE A N 1
ATOM 1482 C CA . PHE A 1 191 ? -6.891 -7.641 16.099 1.00 95.06 191 PHE A CA 1
ATOM 1483 C C . PHE A 1 191 ? -5.425 -7.628 15.649 1.00 95.06 191 PHE A C 1
ATOM 1485 O O . PHE A 1 191 ? -5.134 -8.143 14.570 1.00 95.06 191 PHE A O 1
ATOM 1492 N N . SER A 1 192 ? -4.508 -7.101 16.466 1.00 94.25 192 SER A N 1
ATOM 1493 C CA . SER A 1 192 ? -3.084 -6.994 16.123 1.00 94.25 192 SER A CA 1
ATOM 1494 C C . SER A 1 192 ? -2.476 -8.373 15.874 1.00 94.25 192 SER A C 1
ATOM 1496 O O . SER A 1 192 ? -1.937 -8.633 14.802 1.00 94.25 192 SER A O 1
ATOM 1498 N N . LYS A 1 193 ? -2.751 -9.331 16.767 1.00 92.69 193 LYS A N 1
ATOM 1499 C CA . LYS A 1 193 ? -2.340 -10.731 16.601 1.00 92.69 193 LYS A CA 1
ATOM 1500 C C . LYS A 1 193 ? -2.909 -11.402 15.348 1.00 92.69 193 LYS A C 1
ATOM 1502 O O . LYS A 1 193 ? -2.319 -12.363 14.861 1.00 92.69 193 LYS A O 1
ATOM 1507 N N . CYS A 1 194 ? -4.091 -11.005 14.883 1.00 93.38 194 CYS A N 1
ATOM 1508 C CA . CYS A 1 194 ? -4.634 -11.515 13.626 1.00 93.38 194 CYS A CA 1
ATOM 1509 C C . CYS A 1 194 ? -3.863 -10.953 12.430 1.00 93.38 194 CYS A C 1
ATOM 1511 O O . CYS A 1 194 ? -3.566 -11.703 11.505 1.00 93.38 194 CYS A O 1
ATOM 1513 N N . LEU A 1 195 ? -3.549 -9.658 12.469 1.00 92.44 195 LEU A N 1
ATOM 1514 C CA . LEU A 1 195 ? -2.967 -8.920 11.354 1.00 92.44 195 LEU A CA 1
ATOM 1515 C C . LEU A 1 195 ? -1.506 -9.286 11.078 1.00 92.44 195 LEU A C 1
ATOM 1517 O O . LEU A 1 195 ? -1.074 -9.215 9.933 1.00 92.44 195 LEU A O 1
ATOM 1521 N N . SER A 1 196 ? -0.776 -9.701 12.107 1.00 88.44 196 SER A N 1
ATOM 1522 C CA . SER A 1 196 ? 0.653 -10.033 12.013 1.00 88.44 196 SER A CA 1
ATOM 1523 C C . SER A 1 196 ? 0.948 -11.506 11.748 1.00 88.44 196 SER A C 1
ATOM 1525 O O . SER A 1 196 ? 2.088 -11.953 11.884 1.00 88.44 196 SER A O 1
ATOM 1527 N N . ARG A 1 197 ? -0.086 -12.285 11.424 1.00 79.38 197 ARG A N 1
ATOM 1528 C CA . ARG A 1 197 ? 0.052 -13.665 10.945 1.00 79.38 197 ARG A CA 1
ATOM 1529 C C . ARG A 1 197 ? 0.356 -13.684 9.458 1.00 79.38 197 ARG A C 1
ATOM 1531 O O . ARG A 1 197 ? 1.167 -14.551 9.072 1.00 79.38 197 ARG A O 1
#

Radius of gyration: 24.53 Å; chains: 1; bounding box: 49×62×83 Å

Foldseek 3Di:
DDDDDPPPPPPPPPPPVVLLDDLVNLLVVLLVCLLPQDFDFDDPVTDTDCDLLSHDLQLQQALVLLPDPDNPGLLSVLLVVFDDDPVLNVLLSVLRHVSNVLVVVLSVVSNVQLVVLSVVLVVVLVVLVVVVVVDVPDPVVSVVVNVVSVVVSRVVNSVVSVVCSVSSSVSSSVSLVSNVVSDDPVSSSSSSVSSVD

pLDDT: mean 81.4, std 18.41, range [32.56, 97.69]

Sequence (197 aa):
MISSVLLISCNKESREINNNESVDELVAQAAQQYLNTPVTTTGEDETFSLNNSGLPEVYLASSSGFDTKVAANPLISCVKSVKLTDKQALEVRKALSVYEEQIQIFMKTQREELAKMEARFIAAKKELLKLANGVKADRHELEKKIIALKAEFDLAVKALKEKNAPNLSAPYKTLMTTLGTILDKRQWEAFSKCLSR